Protein AF-A0A0C2CYG4-F1 (afdb_monomer_lite)

Organism: NCBI:txid215803

Foldseek 3Di:
DDDDDDDDDDDDDDDDDDDDDDDPVPPDDPPPPPQPWPPDAAWKDFQQWIWGDDTQWIWIDGNPHDVPDFTQIWGWGFPDDDPQKTWIQIARADDDPRPLVDRPQFTWIDHDQWTDTSPDPTDRVRIHGDPPDDHAQEWDACLVVADADPDDDSVQLVVQLVVQRVVQCLLCPVFGRYHCSSNQSSRLSRSLDDPDDDVPPDPCCVDPVVVVLSVLVSVLVSLLSLLVRLVRSLVPTDPVCNVRSVSSNLSSLVVLVVVVVVSVVVHDDPDDPSVVVNVVVNVVCVVVVSDD

Sequence (292 aa):
MALATALGLGLGCRQRDDASTVDPALASAATIEQVPPIPYAGTWIGPALTLSFVGPWVFVLPTHAEPGQAPIELRATVERREGDAFALRTSVAGLLPADFLRPTDWTMLVEDGQLAIAMGDEPLTAYLRDEATAPPLLGPTMLDELELPAQVSMASAVACLEQASSRCAALEAGGPLAAGCRELTWATCVAGLPPSPAADAPTDWADPTVRATWERARTIDELQLTLRYAERLDQAADPSQRSEARAVYVRTLELVATTLEALAHDGPLTDDPALTDLRAAIQTARDAGLLP

Radius of gyration: 25.23 Å; chains: 1; bounding box: 47×86×56 Å

Secondary structure (DSSP, 8-state):
-----------------------GGG--------PPPPS--EEEE-SSEEEEEETTEEEEEETTPPTTPPPEEEEEEEEEEETTEEEEEEESSSSS-GGGG-TTS--EEEETTEEEESSSS--GGG-EEESSSPPPEEPPP-GGGS---S---HHHHHHHHHHHHHHHHHHTTTS--EETHHHHHHHHHHHTSPPP--TT--GGGG-HHHHHHHHHHHHHHHHHHHHHHHHHHHHH--TTTHHHHHHHHHHHHHHHHHHHHHHHHSSPPP--HHHHHHHHHHHHHHHTTS--

pLDDT: mean 73.46, std 20.72, range [28.11, 96.75]

Structure (mmCIF, N/CA/C/O backbone):
data_AF-A0A0C2CYG4-F1
#
_entry.id   AF-A0A0C2CYG4-F1
#
loop_
_atom_site.group_PDB
_atom_site.id
_atom_site.type_symbol
_atom_site.label_atom_id
_atom_site.label_alt_id
_atom_site.label_comp_id
_atom_site.label_asym_id
_atom_site.label_entity_id
_atom_site.label_seq_id
_atom_site.pdbx_PDB_ins_code
_atom_site.Cartn_x
_atom_site.Cartn_y
_atom_site.Cartn_z
_atom_site.occupancy
_atom_site.B_iso_or_equiv
_atom_site.auth_seq_id
_atom_site.auth_comp_id
_atom_site.auth_asym_id
_atom_site.auth_atom_id
_atom_site.pdbx_PDB_model_num
ATOM 1 N N . MET A 1 1 ? -19.060 -62.598 26.361 1.00 35.91 1 MET A N 1
ATOM 2 C CA . MET A 1 1 ? -17.588 -62.493 26.277 1.00 35.91 1 MET A CA 1
ATOM 3 C C . MET A 1 1 ? -17.166 -62.868 24.865 1.00 35.91 1 MET A C 1
ATOM 5 O O . MET A 1 1 ? -17.505 -63.953 24.415 1.00 35.91 1 MET A O 1
ATOM 9 N N . ALA A 1 2 ? -16.549 -61.896 24.194 1.00 28.75 2 ALA A N 1
ATOM 10 C CA . ALA A 1 2 ? -15.989 -61.855 22.837 1.00 28.75 2 ALA A CA 1
ATOM 11 C C . ALA A 1 2 ? -14.836 -62.877 22.639 1.00 28.75 2 ALA A C 1
ATOM 13 O O . ALA A 1 2 ? -14.210 -63.241 23.631 1.00 28.75 2 ALA A O 1
ATOM 14 N N . LEU A 1 3 ? -14.697 -63.522 21.460 1.00 28.30 3 LEU A N 1
ATOM 15 C CA . LEU A 1 3 ? -13.803 -63.187 20.309 1.00 28.30 3 LEU A CA 1
ATOM 16 C C . LEU A 1 3 ? -12.302 -63.082 20.697 1.00 28.30 3 LEU A C 1
ATOM 18 O O . LEU A 1 3 ? -11.993 -62.514 21.731 1.00 28.30 3 LEU A O 1
ATOM 22 N N . ALA A 1 4 ? -11.295 -63.524 19.936 1.00 29.80 4 ALA A N 1
ATOM 23 C CA . ALA A 1 4 ? -11.208 -63.999 18.557 1.00 29.80 4 ALA A CA 1
ATOM 24 C C . ALA A 1 4 ? -9.851 -64.689 18.300 1.00 29.80 4 ALA A C 1
ATOM 26 O O . ALA A 1 4 ? -8.845 -64.392 18.943 1.00 29.80 4 ALA A O 1
ATOM 27 N N . THR A 1 5 ? -9.847 -65.558 17.296 1.00 35.19 5 THR A N 1
AT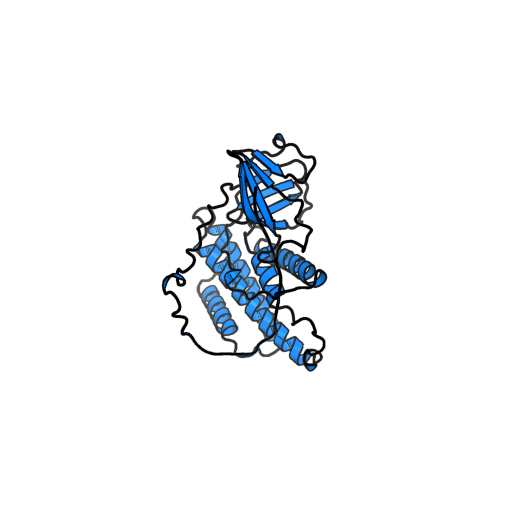OM 28 C CA . THR A 1 5 ? -8.714 -66.110 16.544 1.00 35.19 5 THR A CA 1
ATOM 29 C C . THR A 1 5 ? -8.158 -65.086 15.545 1.00 35.19 5 THR A C 1
ATOM 31 O O . THR A 1 5 ? -8.930 -64.354 14.929 1.00 35.19 5 THR A O 1
ATOM 34 N N . ALA A 1 6 ? -6.847 -65.114 15.284 1.00 32.69 6 ALA A N 1
ATOM 35 C CA . ALA A 1 6 ? -6.261 -64.572 14.055 1.00 32.69 6 ALA A CA 1
ATOM 36 C C . ALA A 1 6 ? -5.047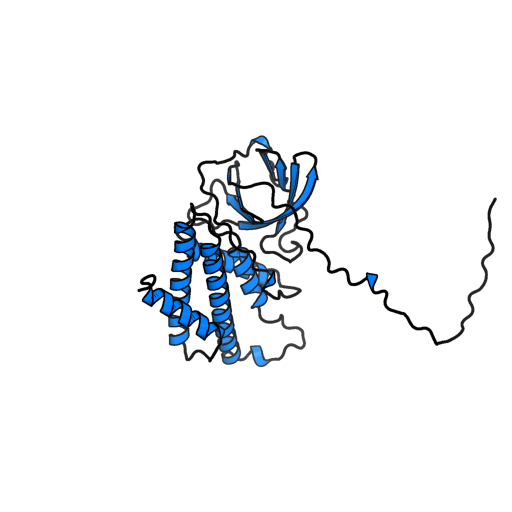 -65.412 13.626 1.00 32.69 6 ALA A C 1
ATOM 38 O O . ALA A 1 6 ? -4.134 -65.657 14.412 1.00 32.69 6 ALA A O 1
ATOM 39 N N . LEU A 1 7 ? -5.069 -65.862 12.371 1.00 32.34 7 LEU A N 1
ATOM 40 C CA . LEU A 1 7 ? -4.025 -66.632 11.702 1.00 32.34 7 LEU A CA 1
ATOM 41 C C . LEU A 1 7 ? -4.035 -66.225 10.222 1.00 32.34 7 LEU A C 1
ATOM 43 O O . LEU A 1 7 ? -5.096 -66.218 9.605 1.00 32.34 7 LEU A O 1
ATOM 47 N N . GLY A 1 8 ? -2.849 -65.961 9.671 1.00 29.41 8 GLY A N 1
ATOM 48 C CA . GLY A 1 8 ? -2.555 -66.134 8.247 1.00 29.41 8 GLY A CA 1
ATOM 49 C C . GLY A 1 8 ? -2.566 -64.876 7.374 1.00 29.41 8 GLY A C 1
ATOM 50 O O . GLY A 1 8 ? -3.615 -64.322 7.072 1.00 29.41 8 GLY A O 1
ATOM 51 N N . LEU A 1 9 ? -1.389 -64.521 6.853 1.00 32.91 9 LEU A N 1
ATOM 52 C CA . LEU A 1 9 ? -1.232 -63.777 5.603 1.00 32.91 9 LEU A CA 1
ATOM 53 C C . LEU A 1 9 ? -0.411 -64.639 4.638 1.00 32.91 9 LEU A C 1
ATOM 55 O O . LEU A 1 9 ? 0.703 -65.050 4.959 1.00 32.91 9 LEU A O 1
ATOM 59 N N . GLY A 1 10 ? -0.992 -64.918 3.471 1.00 30.84 10 GLY A N 1
ATOM 60 C CA . GLY A 1 10 ? -0.335 -65.497 2.303 1.00 30.84 10 GLY A CA 1
ATOM 61 C C . GLY A 1 10 ? -0.173 -64.442 1.205 1.00 30.84 10 GLY A C 1
ATOM 62 O O . GLY A 1 10 ? -1.030 -63.579 1.032 1.00 30.84 10 GLY A O 1
ATOM 63 N N . LEU A 1 11 ? 0.945 -64.520 0.482 1.00 40.66 11 LEU A N 1
ATOM 64 C CA . LEU A 1 11 ? 1.287 -63.718 -0.697 1.00 40.66 11 LEU A CA 1
ATOM 65 C C . LEU A 1 11 ? 0.541 -64.205 -1.955 1.00 40.66 11 LEU A C 1
ATOM 67 O O . LEU A 1 11 ? 0.461 -65.408 -2.193 1.00 40.66 11 LEU A O 1
ATOM 71 N N . GLY A 1 12 ? 0.095 -63.274 -2.807 1.00 29.36 12 GLY A N 1
ATOM 72 C CA . GLY A 1 12 ? -0.443 -63.538 -4.151 1.00 29.36 12 GLY A CA 1
ATOM 73 C C . GLY A 1 12 ? -0.590 -62.254 -4.986 1.00 29.36 12 GLY A C 1
ATOM 74 O O . GLY A 1 12 ? -0.962 -61.212 -4.460 1.00 29.36 12 GLY A O 1
ATOM 75 N N . CYS A 1 13 ? -0.237 -62.316 -6.274 1.00 34.97 13 CYS A N 1
ATOM 76 C CA . CYS A 1 13 ? -0.016 -61.190 -7.197 1.00 34.97 13 CYS A CA 1
ATOM 77 C C . CYS A 1 13 ? -1.259 -60.716 -8.002 1.00 34.97 13 CYS A C 1
ATOM 79 O O . CYS A 1 13 ? -2.031 -61.539 -8.471 1.00 34.97 13 CYS A O 1
ATOM 81 N N . ARG A 1 14 ? -1.317 -59.391 -8.251 1.00 31.02 14 ARG A N 1
ATOM 82 C CA . ARG A 1 14 ? -1.694 -58.606 -9.470 1.00 31.02 14 ARG A CA 1
ATOM 83 C C . ARG A 1 14 ? -2.999 -58.851 -10.299 1.00 31.02 14 ARG A C 1
ATOM 85 O O . ARG A 1 14 ? -3.069 -59.780 -11.089 1.00 31.02 14 ARG A O 1
ATOM 92 N N . GLN A 1 15 ? -3.826 -57.784 -10.305 1.00 32.34 15 GLN A N 1
ATOM 93 C CA . GLN A 1 15 ? -4.395 -56.965 -11.422 1.00 32.34 15 GLN A CA 1
ATOM 94 C C . GLN A 1 15 ? -5.731 -57.274 -12.155 1.00 32.34 15 GLN A C 1
ATOM 96 O O . GLN A 1 15 ? -5.935 -58.379 -12.640 1.00 32.34 15 GLN A O 1
ATOM 101 N N . ARG A 1 16 ? -6.463 -56.153 -12.397 1.00 29.48 16 ARG A N 1
ATOM 102 C CA . ARG A 1 16 ? -7.616 -55.847 -13.300 1.00 29.48 16 ARG A CA 1
ATOM 103 C C . ARG A 1 16 ? -8.998 -56.337 -12.840 1.00 29.48 16 ARG A C 1
ATOM 105 O O . ARG A 1 16 ? -9.098 -57.457 -12.374 1.00 29.48 16 ARG A O 1
ATOM 112 N N . ASP A 1 17 ? -10.099 -55.588 -12.908 1.00 33.47 17 ASP A N 1
ATOM 113 C CA . ASP A 1 17 ? -10.503 -54.300 -13.502 1.00 33.47 17 ASP A CA 1
ATOM 114 C C . ASP A 1 17 ? -11.562 -53.676 -12.559 1.00 33.47 17 ASP A C 1
ATOM 116 O O . ASP A 1 17 ? -12.186 -54.418 -11.809 1.00 33.47 17 ASP A O 1
ATOM 120 N N . ASP A 1 18 ? -11.778 -52.355 -12.576 1.00 32.56 18 ASP A N 1
ATOM 121 C CA . ASP A 1 18 ? -13.139 -51.815 -12.745 1.00 32.56 18 ASP A CA 1
ATOM 122 C C . ASP A 1 18 ? -13.171 -50.287 -12.825 1.00 32.56 18 ASP A C 1
ATOM 124 O O . ASP A 1 18 ? -12.423 -49.557 -12.170 1.00 32.56 18 ASP A O 1
ATOM 128 N N . ALA A 1 19 ? -14.051 -49.830 -13.707 1.00 41.09 19 ALA A N 1
ATOM 129 C CA . ALA A 1 19 ? -14.322 -48.448 -14.036 1.00 41.09 19 ALA A CA 1
ATOM 130 C C . ALA A 1 19 ? -14.764 -47.648 -12.802 1.00 41.09 19 ALA A C 1
ATOM 132 O O . ALA A 1 19 ? -15.835 -47.882 -12.249 1.00 41.09 19 ALA A O 1
ATOM 133 N N . SER A 1 20 ? -13.970 -46.649 -12.412 1.00 35.00 20 SER A N 1
ATOM 134 C CA . SER A 1 20 ? -14.433 -45.610 -11.495 1.00 35.00 20 SER A CA 1
ATOM 135 C C . SER A 1 20 ? -15.107 -44.511 -12.311 1.00 35.00 20 SER A C 1
ATOM 137 O O . SER A 1 20 ? -14.455 -43.648 -12.901 1.00 35.00 20 SER A O 1
ATOM 139 N N . THR A 1 21 ? -16.433 -44.593 -12.392 1.00 34.47 21 THR A N 1
ATOM 140 C CA . THR A 1 21 ? -17.307 -43.458 -12.683 1.00 34.47 21 THR A CA 1
ATOM 141 C C . THR A 1 21 ? -17.006 -42.356 -11.674 1.00 34.47 21 THR A C 1
ATOM 143 O O . THR A 1 21 ? -17.309 -42.499 -10.491 1.00 34.47 21 THR A O 1
ATOM 146 N N . VAL A 1 22 ? -16.384 -41.273 -12.139 1.00 38.56 22 VAL A N 1
ATOM 147 C CA . VAL A 1 22 ? -16.211 -40.055 -11.348 1.00 38.56 22 VAL A CA 1
ATOM 148 C C . VAL A 1 22 ? -17.601 -39.508 -11.041 1.00 38.56 22 VAL A C 1
ATOM 150 O O . VAL A 1 22 ? -18.362 -39.175 -11.949 1.00 38.56 22 VAL A O 1
ATOM 153 N N . ASP A 1 23 ? -17.929 -39.482 -9.755 1.00 36.03 23 ASP A N 1
ATOM 154 C CA . ASP A 1 23 ? -19.170 -38.948 -9.214 1.00 36.03 23 ASP A CA 1
ATOM 155 C C . ASP A 1 23 ? -19.275 -37.446 -9.564 1.00 36.03 23 ASP A C 1
ATOM 157 O O . ASP A 1 23 ? -18.398 -36.668 -9.169 1.00 36.03 23 ASP A O 1
ATOM 161 N N . PRO A 1 24 ? -20.302 -36.993 -10.309 1.00 35.84 24 PRO A N 1
ATOM 162 C CA . PRO A 1 24 ? -20.460 -35.581 -10.663 1.00 35.84 24 PRO A CA 1
ATOM 163 C C . PRO A 1 24 ? -20.785 -34.682 -9.453 1.00 35.84 24 PRO A C 1
ATOM 165 O O . PRO A 1 24 ? -20.918 -33.471 -9.612 1.00 35.84 24 PRO A O 1
ATOM 168 N N . ALA A 1 25 ? -20.864 -35.236 -8.238 1.00 32.91 25 ALA A N 1
ATOM 169 C CA . ALA A 1 25 ? -21.057 -34.494 -6.994 1.00 32.91 25 ALA A CA 1
ATOM 170 C C . ALA A 1 25 ? -19.786 -33.810 -6.433 1.00 32.91 25 ALA A C 1
ATOM 172 O O . ALA A 1 25 ? -19.884 -33.064 -5.462 1.00 32.91 25 ALA A O 1
ATOM 173 N N . LEU A 1 26 ? -18.604 -34.012 -7.033 1.00 34.94 26 LEU A N 1
ATOM 174 C CA . LEU A 1 26 ? -17.341 -33.383 -6.593 1.00 34.94 26 LEU A CA 1
ATOM 175 C C . LEU A 1 26 ? -16.944 -32.116 -7.368 1.00 34.94 26 LEU A C 1
ATOM 177 O O . LEU A 1 26 ? -15.895 -31.537 -7.104 1.00 34.94 26 LEU A O 1
ATOM 181 N N . ALA A 1 27 ? -17.800 -31.633 -8.271 1.00 35.75 27 ALA A N 1
ATOM 182 C CA . ALA A 1 27 ? -17.656 -30.327 -8.913 1.00 35.75 27 ALA A CA 1
ATOM 183 C C . ALA A 1 27 ? -18.574 -29.280 -8.257 1.00 35.75 27 ALA A C 1
ATOM 185 O O . ALA A 1 27 ? -19.276 -28.535 -8.937 1.00 35.75 27 ALA A O 1
ATOM 186 N N . SER A 1 28 ? -18.590 -29.218 -6.924 1.00 33.28 28 SER A N 1
ATOM 187 C CA . SER A 1 28 ? -19.040 -28.003 -6.249 1.00 33.28 28 SER A CA 1
ATOM 188 C C . SER A 1 28 ? -17.851 -27.061 -6.233 1.00 33.28 28 SER A C 1
ATOM 190 O O . SER A 1 28 ? -16.913 -27.265 -5.463 1.00 33.28 28 SER A O 1
ATOM 192 N N . ALA A 1 29 ? -17.891 -26.035 -7.086 1.00 34.69 29 ALA A N 1
ATOM 193 C CA . ALA A 1 29 ? -17.127 -24.820 -6.857 1.00 34.69 29 ALA A CA 1
ATOM 194 C C . ALA A 1 29 ? -17.247 -24.491 -5.366 1.00 34.69 29 ALA A C 1
ATOM 196 O O . ALA A 1 29 ? -18.363 -24.398 -4.845 1.00 34.69 29 ALA A O 1
ATOM 197 N N . ALA A 1 30 ? -16.117 -24.436 -4.663 1.00 32.84 30 ALA A N 1
ATOM 198 C CA . ALA A 1 30 ? -16.104 -23.925 -3.311 1.00 32.84 30 ALA A CA 1
ATOM 199 C C . ALA A 1 30 ? -16.631 -22.497 -3.419 1.00 32.84 30 ALA A C 1
ATOM 201 O O . ALA A 1 30 ? -15.955 -21.613 -3.944 1.00 32.84 30 ALA A O 1
ATOM 202 N N . THR A 1 31 ? -17.886 -22.301 -3.020 1.00 29.41 31 THR A N 1
ATOM 203 C CA . THR A 1 31 ? -18.420 -20.987 -2.706 1.00 29.41 31 THR A CA 1
ATOM 204 C C . THR A 1 31 ? -17.383 -20.358 -1.794 1.00 29.41 31 THR A C 1
ATOM 206 O O . THR A 1 31 ? -17.143 -20.887 -0.710 1.00 29.41 31 THR A O 1
ATOM 209 N N . ILE A 1 32 ? -16.698 -19.316 -2.271 1.00 33.25 32 ILE A N 1
ATOM 210 C CA . ILE A 1 32 ? -15.794 -18.524 -1.443 1.00 33.25 32 ILE A CA 1
ATOM 211 C C . ILE A 1 32 ? -16.681 -18.000 -0.322 1.00 33.25 32 ILE A C 1
ATOM 213 O O . ILE A 1 32 ? -17.519 -17.123 -0.540 1.00 33.25 32 ILE A O 1
ATOM 217 N N . GLU A 1 33 ? -16.595 -18.646 0.836 1.00 28.11 33 GLU A N 1
ATOM 218 C CA . GLU A 1 33 ? -17.320 -18.254 2.026 1.00 28.11 33 GLU A CA 1
ATOM 219 C C . GLU A 1 33 ? -16.889 -16.818 2.309 1.00 28.11 33 GLU A C 1
ATOM 221 O O . GLU A 1 33 ? -15.708 -16.547 2.539 1.00 28.11 33 GLU A O 1
ATOM 226 N N . GLN A 1 34 ? -17.824 -15.877 2.161 1.00 38.53 34 GLN A N 1
ATOM 227 C CA . GLN A 1 34 ? -17.577 -14.482 2.483 1.00 38.53 34 GLN A CA 1
ATOM 228 C C . GLN A 1 34 ? -17.305 -14.426 3.980 1.00 38.53 34 GLN A C 1
ATOM 230 O O . GLN A 1 34 ? -18.230 -14.430 4.792 1.00 38.53 34 GLN A O 1
ATOM 235 N N . VAL A 1 35 ? -16.020 -14.430 4.337 1.00 47.12 35 VAL A N 1
ATOM 236 C CA . VAL A 1 35 ? -15.567 -14.143 5.693 1.00 47.12 35 VAL A CA 1
ATOM 237 C C . VAL A 1 35 ? -16.235 -12.825 6.088 1.00 47.12 35 VAL A C 1
ATOM 239 O O . VAL A 1 35 ? -16.128 -11.860 5.322 1.00 47.12 35 VAL A O 1
ATOM 242 N N . PRO A 1 36 ? -16.969 -12.764 7.215 1.00 52.78 36 PRO A N 1
ATOM 243 C CA . PRO A 1 36 ? -17.565 -11.512 7.641 1.00 52.78 36 PRO A CA 1
ATOM 244 C C . PRO A 1 36 ? -16.467 -10.442 7.706 1.00 52.78 36 PRO A C 1
ATOM 246 O O . PRO A 1 36 ? -15.349 -10.757 8.130 1.00 52.78 36 PRO A O 1
ATOM 249 N N . PRO A 1 37 ? -16.745 -9.201 7.263 1.00 60.34 37 PRO A N 1
ATOM 250 C CA . PRO A 1 37 ? -15.765 -8.127 7.346 1.00 60.34 37 PRO A CA 1
ATOM 251 C C . PRO A 1 37 ? -15.264 -8.021 8.786 1.00 60.34 37 PRO A C 1
ATOM 253 O O . PRO A 1 37 ? -16.020 -8.300 9.723 1.00 60.34 37 PRO A O 1
ATOM 256 N N . ILE A 1 38 ? -13.997 -7.629 8.962 1.00 62.50 38 ILE A N 1
ATOM 257 C CA . ILE A 1 38 ? -13.471 -7.339 10.297 1.00 62.50 38 ILE A CA 1
ATOM 258 C C . ILE A 1 38 ? -14.462 -6.371 10.958 1.00 62.50 38 ILE A C 1
ATOM 260 O O . ILE A 1 38 ? -14.720 -5.303 10.399 1.00 62.50 38 ILE A O 1
ATOM 264 N N . PRO A 1 39 ? -15.065 -6.736 12.102 1.00 62.28 39 PRO A N 1
ATOM 265 C CA . PRO A 1 39 ? -16.203 -6.006 12.667 1.00 62.28 39 PRO A CA 1
ATOM 266 C C . PRO A 1 39 ? -15.801 -4.655 13.277 1.00 62.28 39 PRO A C 1
ATOM 268 O O . PRO A 1 39 ? -16.620 -3.984 13.899 1.00 62.28 39 PRO A O 1
ATOM 271 N N . TYR A 1 40 ? -14.541 -4.255 13.112 1.00 67.62 40 TYR A N 1
ATOM 272 C CA . TYR A 1 40 ? -13.916 -3.150 13.807 1.00 67.62 40 TYR A CA 1
ATOM 273 C C . TYR A 1 40 ? -13.206 -2.215 12.834 1.00 67.62 40 TYR A C 1
ATOM 275 O O . TYR A 1 40 ? -12.413 -2.655 12.002 1.00 67.62 40 TYR A O 1
ATOM 283 N N . ALA A 1 41 ? -13.491 -0.921 12.960 1.00 78.75 41 ALA A N 1
ATOM 284 C CA . ALA A 1 41 ? -12.905 0.134 12.146 1.00 78.75 41 ALA A CA 1
ATOM 285 C C . ALA A 1 41 ? -12.606 1.374 12.999 1.00 78.75 41 ALA A C 1
ATOM 287 O O . ALA A 1 41 ? -13.383 1.749 13.890 1.00 78.75 41 ALA A O 1
ATOM 288 N N . GLY A 1 42 ? -11.490 2.030 12.686 1.00 83.00 42 GLY A N 1
ATOM 289 C CA . GLY A 1 42 ? -11.045 3.262 13.335 1.00 83.00 42 GLY A CA 1
ATOM 290 C C . GLY A 1 42 ? -9.753 3.108 14.130 1.00 83.00 42 GLY A C 1
ATOM 291 O O . GLY A 1 42 ? -9.116 2.051 14.127 1.00 83.00 42 GLY A O 1
ATOM 292 N N . THR A 1 43 ? -9.373 4.196 14.793 1.00 87.50 43 THR A N 1
ATOM 293 C CA . THR A 1 43 ? -8.092 4.331 15.488 1.00 87.50 43 THR A CA 1
ATOM 294 C C . THR A 1 43 ? -8.255 4.196 16.998 1.00 87.50 43 THR A C 1
ATOM 296 O O . THR A 1 43 ? -9.228 4.666 17.586 1.00 87.50 43 THR A O 1
ATOM 299 N N . TRP A 1 44 ? -7.289 3.524 17.617 1.00 86.06 44 TRP A N 1
ATOM 300 C CA . TRP A 1 44 ? -7.244 3.170 19.028 1.00 86.06 44 TRP A CA 1
ATOM 301 C C . TRP A 1 44 ? -5.890 3.549 19.591 1.00 86.06 44 TRP A C 1
ATOM 303 O O . TRP A 1 44 ? -4.867 3.077 19.100 1.00 86.06 44 TRP A O 1
ATOM 313 N N . ILE A 1 45 ? -5.888 4.399 20.610 1.00 86.56 45 ILE A N 1
ATOM 314 C CA . ILE A 1 45 ? -4.667 4.901 21.235 1.00 86.56 45 ILE A CA 1
ATOM 315 C C . ILE A 1 45 ? -4.502 4.197 22.575 1.00 86.56 45 ILE A C 1
ATOM 317 O O . ILE A 1 45 ? -5.326 4.372 23.474 1.00 86.56 45 ILE A O 1
ATOM 321 N N . GLY A 1 46 ? -3.445 3.402 22.689 1.00 82.06 46 GLY A N 1
ATOM 322 C CA . GLY A 1 46 ? -2.982 2.812 23.936 1.00 82.06 46 GLY A CA 1
ATOM 323 C C . GLY A 1 46 ? -1.714 3.488 24.464 1.00 82.06 46 GLY A C 1
ATOM 324 O O . GLY A 1 46 ? -1.207 4.442 23.863 1.00 82.06 46 GLY A O 1
ATOM 325 N N . PRO A 1 47 ? -1.174 3.009 25.596 1.00 78.56 47 PRO A N 1
ATOM 326 C CA . PRO A 1 47 ? 0.025 3.578 26.208 1.00 78.56 47 PRO A CA 1
ATOM 327 C C . PRO A 1 47 ? 1.281 3.429 25.339 1.00 78.56 47 PRO A C 1
ATOM 329 O O . PRO A 1 47 ? 2.003 4.408 25.152 1.00 78.56 47 PRO A O 1
ATOM 332 N N . ALA A 1 48 ? 1.542 2.236 24.796 1.00 79.62 48 ALA A N 1
ATOM 333 C CA . ALA A 1 48 ? 2.702 1.982 23.944 1.00 79.62 48 ALA A CA 1
ATOM 334 C C . ALA A 1 48 ? 2.391 2.053 22.447 1.00 79.62 48 ALA A C 1
ATOM 336 O O . ALA A 1 48 ? 3.279 2.421 21.675 1.00 79.62 48 ALA A O 1
ATOM 337 N N . LEU A 1 49 ? 1.173 1.692 22.028 1.00 82.12 49 LEU A N 1
ATOM 338 C CA . LEU A 1 49 ? 0.805 1.562 20.618 1.00 82.12 49 LEU A CA 1
ATOM 339 C C . LEU A 1 49 ? -0.468 2.334 20.257 1.00 82.12 49 LEU A C 1
ATOM 341 O O . LEU A 1 49 ? -1.452 2.346 20.992 1.00 82.12 49 LEU A O 1
ATOM 345 N N . THR A 1 50 ? -0.471 2.866 19.041 1.00 85.88 50 THR A N 1
ATOM 346 C CA . THR A 1 50 ? -1.646 3.310 18.301 1.00 85.88 50 THR A CA 1
ATOM 347 C C . THR A 1 50 ? -1.964 2.279 17.221 1.00 85.88 50 THR A C 1
ATOM 349 O O . THR A 1 50 ? -1.102 1.930 16.409 1.00 85.88 50 THR A O 1
ATOM 352 N N . LEU A 1 51 ? -3.211 1.810 17.195 1.00 86.44 51 LEU A N 1
ATOM 353 C CA . LEU A 1 51 ? -3.719 0.821 16.247 1.00 86.44 51 LEU A CA 1
ATOM 354 C C . LEU A 1 51 ? -4.820 1.422 15.376 1.00 86.44 51 LEU A C 1
ATOM 356 O O . LEU A 1 51 ? -5.778 1.971 15.906 1.00 86.44 51 LEU A O 1
ATOM 360 N N . SER A 1 52 ? -4.720 1.307 14.051 1.00 89.12 52 SER A N 1
ATOM 361 C CA . SER A 1 52 ? -5.769 1.776 13.127 1.00 89.12 52 SER A CA 1
ATOM 362 C C . SER A 1 52 ? -6.277 0.645 12.244 1.00 89.12 52 SER A C 1
ATOM 364 O O . SER A 1 52 ? -5.517 0.107 11.444 1.00 89.12 52 SER A O 1
ATOM 366 N N . PHE A 1 53 ? -7.560 0.304 12.379 1.00 86.62 53 PHE A N 1
ATOM 367 C CA . PHE A 1 53 ? -8.217 -0.782 11.646 1.00 86.62 53 PHE A CA 1
ATOM 368 C C . PHE A 1 53 ? -8.972 -0.249 10.435 1.00 86.62 53 PHE A C 1
ATOM 370 O O . PHE A 1 53 ? -9.772 0.685 10.556 1.00 86.62 53 PHE A O 1
ATOM 377 N N . VAL A 1 54 ? -8.743 -0.877 9.284 1.00 87.38 54 VAL A N 1
ATOM 378 C CA . VAL A 1 54 ? -9.324 -0.496 7.996 1.00 87.38 54 VAL A CA 1
ATOM 379 C C . VAL A 1 54 ? -9.441 -1.732 7.097 1.00 87.38 54 VAL A C 1
ATOM 381 O O . VAL A 1 54 ? -8.453 -2.275 6.610 1.00 87.38 54 VAL A O 1
ATOM 384 N N . GLY A 1 55 ? -10.670 -2.218 6.896 1.00 86.25 55 GLY A N 1
ATOM 385 C CA . GLY A 1 55 ? -10.915 -3.456 6.147 1.00 86.25 55 GLY A CA 1
ATOM 386 C C . GLY A 1 55 ? -10.141 -4.643 6.744 1.00 86.25 55 GLY A C 1
ATOM 387 O O . GLY A 1 55 ? -10.227 -4.850 7.952 1.00 86.25 55 GLY A O 1
ATOM 388 N N . PRO A 1 56 ? -9.395 -5.430 5.945 1.00 84.50 56 PRO A N 1
ATOM 389 C CA . PRO A 1 56 ? -8.544 -6.505 6.449 1.00 84.50 56 PRO A CA 1
ATOM 390 C C . PRO A 1 56 ? -7.199 -6.035 7.025 1.00 84.50 56 PRO A C 1
ATOM 392 O O . PRO A 1 56 ? -6.395 -6.888 7.387 1.00 84.50 56 PRO A O 1
ATOM 395 N N . TRP A 1 57 ? -6.910 -4.733 7.099 1.00 87.31 57 TRP 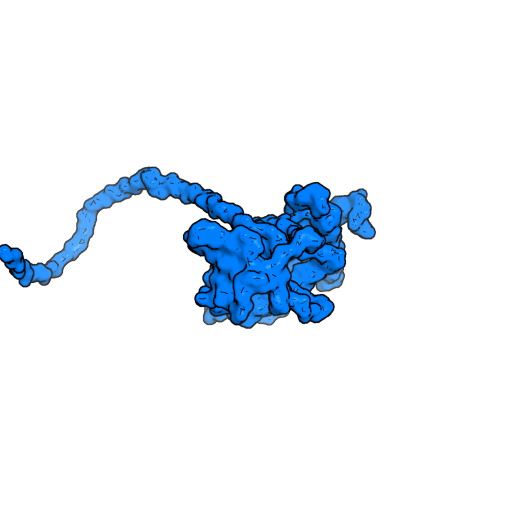A N 1
ATOM 396 C CA . TRP A 1 57 ? -5.606 -4.225 7.532 1.00 87.31 57 TRP A CA 1
ATOM 397 C C . TRP A 1 57 ? -5.656 -3.535 8.898 1.00 87.31 57 TRP A C 1
ATOM 399 O O . TRP A 1 57 ? -6.650 -2.914 9.284 1.00 87.31 57 TRP A O 1
ATOM 409 N N . VAL A 1 58 ? -4.540 -3.629 9.617 1.00 87.00 58 VAL A N 1
ATOM 410 C CA . VAL A 1 58 ? -4.275 -2.959 10.888 1.00 87.00 58 VAL A CA 1
ATOM 411 C C . VAL A 1 58 ? -2.925 -2.270 10.791 1.00 87.00 58 VAL A C 1
ATOM 413 O O . VAL A 1 58 ? -1.904 -2.923 10.581 1.00 87.00 58 VAL A O 1
ATOM 416 N N . PHE A 1 59 ? -2.906 -0.956 10.973 1.00 87.81 59 PHE A N 1
ATOM 417 C CA . PHE A 1 59 ? -1.667 -0.208 11.141 1.00 87.81 59 PHE A CA 1
ATOM 418 C C . PHE A 1 59 ? -1.276 -0.169 12.609 1.00 87.81 59 PHE A C 1
ATOM 420 O O . PHE A 1 59 ? -2.098 0.180 13.454 1.00 87.81 59 PHE A O 1
ATOM 427 N N . VAL A 1 60 ? -0.017 -0.488 12.892 1.00 85.06 60 VAL A N 1
ATOM 428 C CA . VAL A 1 60 ? 0.583 -0.467 14.224 1.00 85.06 60 VAL A CA 1
ATOM 429 C C . VAL A 1 60 ? 1.684 0.581 14.251 1.00 85.06 60 VAL A C 1
ATOM 431 O O . VAL A 1 60 ? 2.635 0.514 13.470 1.00 85.06 60 VAL A O 1
ATOM 434 N N . LEU A 1 61 ? 1.573 1.538 15.165 1.00 83.25 61 LEU A N 1
ATOM 435 C CA . LEU A 1 61 ? 2.565 2.588 15.373 1.00 83.25 61 LEU A CA 1
ATOM 436 C C . LEU A 1 61 ? 2.827 2.754 16.874 1.00 83.25 61 LEU A C 1
ATOM 438 O O . LEU A 1 61 ? 1.880 2.658 17.646 1.00 83.25 61 LEU A O 1
ATOM 442 N N . PRO A 1 62 ? 4.058 3.041 17.327 1.00 82.00 62 PRO A N 1
ATOM 443 C CA . PRO A 1 62 ? 4.263 3.462 18.707 1.00 82.00 62 PRO A CA 1
ATOM 444 C C . PRO A 1 62 ? 3.503 4.756 19.024 1.00 82.00 62 PRO A C 1
ATOM 446 O O . PRO A 1 62 ? 3.542 5.704 18.241 1.00 82.00 62 PRO A O 1
ATOM 449 N N . THR A 1 63 ? 2.869 4.842 20.194 1.00 80.12 63 THR A N 1
ATOM 450 C CA . THR A 1 63 ? 2.171 6.063 20.650 1.00 80.12 63 THR A CA 1
ATOM 451 C C . THR A 1 63 ? 3.121 7.262 20.721 1.00 80.12 63 THR A C 1
ATOM 453 O O . THR A 1 63 ? 2.738 8.400 20.457 1.00 80.12 63 THR A O 1
ATOM 456 N N . HIS A 1 64 ? 4.392 6.999 21.030 1.00 79.31 64 HIS A N 1
ATOM 457 C CA . HIS A 1 64 ? 5.479 7.975 21.031 1.00 79.31 64 HIS A CA 1
ATOM 458 C C . HIS A 1 64 ? 6.457 7.729 19.875 1.00 79.31 64 HIS A C 1
ATOM 460 O O . HIS A 1 64 ? 7.664 7.636 20.088 1.00 79.31 64 HIS A O 1
ATOM 466 N N . ALA A 1 65 ? 5.932 7.571 18.659 1.00 73.06 65 ALA A N 1
ATOM 467 C CA . ALA A 1 65 ? 6.747 7.411 17.461 1.00 73.06 65 ALA A CA 1
ATOM 468 C C . ALA A 1 65 ? 7.599 8.655 17.170 1.00 73.06 65 ALA A C 1
ATOM 470 O O . ALA A 1 65 ? 7.154 9.797 17.331 1.00 73.06 65 ALA A O 1
ATOM 471 N N . GLU A 1 66 ? 8.824 8.430 16.699 1.00 77.88 66 GLU A N 1
ATOM 472 C CA . GLU A 1 66 ? 9.669 9.513 16.203 1.00 77.88 66 GLU A CA 1
ATOM 473 C C . GLU A 1 66 ? 9.104 10.079 14.888 1.00 77.88 66 GLU A C 1
ATOM 475 O O . GLU A 1 66 ? 8.488 9.347 14.103 1.00 77.88 66 GLU A O 1
ATOM 480 N N . PRO A 1 67 ? 9.317 11.376 14.594 1.00 71.81 67 PRO A N 1
ATOM 481 C CA . PRO A 1 67 ? 8.922 11.950 13.315 1.00 71.81 67 PRO A CA 1
ATOM 482 C C . PRO A 1 67 ? 9.505 11.156 12.138 1.00 71.81 67 PRO A C 1
ATOM 484 O O . PRO A 1 67 ? 10.718 11.000 12.024 1.00 71.81 67 PRO A O 1
ATOM 487 N N . GLY A 1 68 ? 8.634 10.679 11.247 1.00 69.44 68 GLY A N 1
ATOM 488 C CA . GLY A 1 68 ? 9.029 9.893 10.073 1.00 69.44 68 GLY A CA 1
ATOM 489 C C . GLY A 1 68 ? 9.138 8.383 10.308 1.00 69.44 68 GLY A C 1
ATOM 490 O O . GLY A 1 68 ? 9.447 7.657 9.365 1.00 69.44 68 GLY A O 1
ATOM 491 N N . GLN A 1 69 ? 8.855 7.887 11.516 1.00 75.81 69 GLN A N 1
ATOM 492 C CA . GLN A 1 69 ? 8.759 6.451 11.758 1.00 75.81 69 GLN A CA 1
ATOM 493 C C . GLN A 1 69 ? 7.565 5.851 10.998 1.00 75.81 69 GLN A C 1
ATOM 495 O O . GLN A 1 69 ? 6.422 6.277 11.170 1.00 75.81 69 GLN A O 1
ATOM 500 N N . ALA A 1 70 ? 7.831 4.848 10.159 1.00 74.62 70 ALA A N 1
ATOM 501 C CA . ALA A 1 70 ? 6.796 4.173 9.385 1.00 74.62 70 ALA A CA 1
ATOM 502 C C . ALA A 1 70 ? 5.952 3.235 10.273 1.00 74.62 70 ALA A C 1
ATOM 504 O O . ALA A 1 70 ? 6.513 2.534 11.122 1.00 74.62 70 ALA A O 1
ATOM 505 N N . PRO A 1 71 ? 4.625 3.169 10.064 1.00 83.25 71 PRO A N 1
ATOM 506 C CA . PRO A 1 71 ? 3.790 2.167 10.709 1.00 83.25 71 PRO A CA 1
ATOM 507 C C . PRO A 1 71 ? 4.065 0.775 10.133 1.00 83.25 71 PRO A C 1
ATOM 509 O O . PRO A 1 71 ? 4.420 0.622 8.959 1.00 83.25 71 PRO A O 1
ATOM 512 N N . ILE A 1 72 ? 3.825 -0.242 10.956 1.00 81.56 72 ILE A N 1
ATOM 513 C CA . ILE A 1 72 ? 3.754 -1.635 10.515 1.00 81.56 72 ILE A CA 1
ATOM 514 C C . ILE A 1 72 ? 2.328 -1.881 10.023 1.00 81.56 72 ILE A C 1
ATOM 516 O O . ILE A 1 72 ? 1.374 -1.677 10.769 1.00 81.56 72 ILE A O 1
ATOM 520 N N . GLU A 1 73 ? 2.174 -2.317 8.778 1.00 87.25 73 GLU A N 1
ATOM 521 C CA . GLU A 1 73 ? 0.887 -2.760 8.239 1.00 87.25 73 GLU A CA 1
ATOM 522 C C . GLU A 1 73 ? 0.763 -4.269 8.433 1.00 87.25 73 GLU A C 1
ATOM 524 O O . GLU A 1 73 ? 1.659 -5.030 8.075 1.00 87.25 73 GLU A O 1
ATOM 529 N N . LEU A 1 74 ? -0.341 -4.693 9.037 1.00 82.75 74 LEU A N 1
ATOM 530 C CA . LEU A 1 74 ? -0.667 -6.089 9.274 1.00 82.75 74 LEU A CA 1
ATOM 531 C C . LEU A 1 74 ? -1.972 -6.422 8.568 1.00 82.75 74 LEU A C 1
ATOM 533 O O . LEU A 1 74 ? -2.965 -5.725 8.750 1.00 82.75 74 LEU A O 1
ATOM 537 N N . ARG A 1 75 ? -2.022 -7.536 7.848 1.00 81.88 75 ARG A N 1
ATOM 538 C CA . ARG A 1 75 ? -3.278 -8.151 7.432 1.00 81.88 75 ARG A CA 1
ATOM 539 C C . ARG A 1 75 ? -3.840 -8.995 8.564 1.00 81.88 75 ARG A C 1
ATOM 541 O O . ARG A 1 75 ? -3.178 -9.920 9.031 1.00 81.88 75 ARG A O 1
ATOM 548 N N . ALA A 1 76 ? -5.061 -8.693 8.975 1.00 79.00 76 ALA A N 1
ATOM 549 C CA . ALA A 1 76 ? -5.810 -9.390 10.002 1.00 79.00 76 ALA A CA 1
ATOM 550 C C . ALA A 1 76 ? -6.885 -10.302 9.391 1.00 79.00 76 ALA A C 1
ATOM 552 O O . ALA A 1 76 ? -7.495 -10.010 8.364 1.00 79.00 76 ALA A O 1
ATOM 553 N N . THR A 1 77 ? -7.126 -11.427 10.055 1.00 78.00 77 THR A N 1
ATOM 554 C CA . THR A 1 77 ? -8.220 -12.359 9.766 1.00 78.00 77 THR A CA 1
ATOM 555 C C . THR A 1 77 ? -8.881 -12.756 11.074 1.00 78.00 77 THR A C 1
ATOM 557 O O . THR A 1 77 ? -8.195 -12.910 12.083 1.00 78.00 77 THR A O 1
ATOM 560 N N . VAL A 1 78 ? -10.203 -12.918 11.079 1.00 74.88 78 VAL A N 1
ATOM 561 C CA . VAL A 1 78 ? -10.914 -13.414 12.264 1.00 74.88 78 VAL A CA 1
ATOM 562 C C . VAL A 1 78 ? -10.592 -14.898 12.437 1.00 74.88 78 VAL A C 1
ATOM 564 O O . VAL A 1 78 ? -10.865 -15.698 11.545 1.00 74.88 78 VAL A O 1
ATOM 567 N N . GLU A 1 79 ? -9.997 -15.261 13.571 1.00 73.38 79 GLU A N 1
ATOM 568 C CA . GLU A 1 79 ? -9.655 -16.644 13.917 1.00 73.38 79 GLU A CA 1
ATOM 569 C C . GLU A 1 79 ? -10.787 -17.318 14.697 1.00 73.38 79 GLU A C 1
ATOM 571 O O . GLU A 1 79 ? -11.198 -18.431 14.372 1.00 73.38 79 GLU A O 1
ATOM 576 N N . ARG A 1 80 ? -11.309 -16.644 15.727 1.00 71.06 80 ARG A N 1
ATOM 577 C CA . ARG A 1 80 ? -12.429 -17.140 16.537 1.00 71.06 80 ARG A CA 1
ATOM 578 C C . ARG A 1 80 ? -13.242 -15.996 17.137 1.00 71.06 80 ARG A C 1
ATOM 580 O O . ARG A 1 80 ? -12.749 -14.879 17.275 1.00 71.06 80 ARG A O 1
ATOM 587 N N . ARG A 1 81 ? -14.484 -16.297 17.520 1.00 68.88 81 ARG A N 1
ATOM 588 C CA . ARG A 1 81 ? -15.398 -15.385 18.219 1.00 68.88 81 ARG A CA 1
ATOM 589 C C . ARG A 1 81 ? -15.748 -15.950 19.593 1.00 68.88 81 ARG A C 1
ATOM 591 O O . ARG A 1 81 ? -16.107 -17.121 19.700 1.00 68.88 81 ARG A O 1
ATOM 598 N N . GLU A 1 82 ? -15.687 -15.110 20.616 1.00 64.75 82 GLU A N 1
ATOM 599 C CA . GLU A 1 82 ? -16.033 -15.425 22.001 1.00 64.75 82 GLU A CA 1
ATOM 600 C C . GLU A 1 82 ? -17.044 -14.394 22.521 1.00 64.75 82 GLU A C 1
ATOM 602 O O . GLU A 1 82 ? -16.675 -13.327 22.996 1.00 64.75 82 GLU A O 1
ATOM 607 N N . GLY A 1 83 ? -18.342 -14.689 22.402 1.00 69.75 83 GLY A N 1
ATOM 608 C CA . GLY A 1 83 ? -19.390 -13.719 22.745 1.00 69.75 83 GLY A CA 1
ATOM 609 C C . GLY A 1 83 ? -19.342 -12.491 21.829 1.00 69.75 83 GLY A C 1
ATOM 610 O O . GLY A 1 83 ? -19.497 -12.630 20.609 1.00 69.75 83 GLY A O 1
ATOM 611 N N . ASP A 1 84 ? -19.107 -11.320 22.420 1.00 63.53 84 ASP A N 1
ATOM 612 C CA . ASP A 1 84 ? -18.922 -10.041 21.716 1.00 63.53 84 ASP A CA 1
ATOM 613 C C . ASP A 1 84 ? -17.442 -9.744 21.411 1.00 63.53 84 ASP A C 1
ATOM 615 O O . ASP A 1 84 ? -17.126 -8.722 20.808 1.00 63.53 84 ASP A O 1
ATOM 619 N N . ALA A 1 85 ? -16.538 -10.666 21.766 1.00 61.66 85 ALA A N 1
ATOM 620 C CA . ALA A 1 85 ? -15.115 -10.560 21.484 1.00 61.66 85 ALA A CA 1
ATOM 621 C C . ALA A 1 85 ? -14.689 -11.345 20.229 1.00 61.66 85 ALA A C 1
ATOM 623 O O . ALA A 1 85 ? -15.213 -12.423 19.925 1.00 61.66 85 ALA A O 1
ATOM 624 N N . PHE A 1 86 ? -13.673 -10.844 19.526 1.00 67.62 86 PHE A N 1
ATOM 625 C CA . PHE A 1 86 ? -13.047 -11.497 18.372 1.00 67.62 86 PHE A CA 1
ATOM 626 C C . PHE A 1 86 ? -11.554 -11.661 18.586 1.00 67.62 86 PHE A C 1
ATOM 628 O O . PHE A 1 86 ? -10.885 -10.696 18.923 1.00 67.62 86 PHE A O 1
ATOM 635 N N . ALA A 1 87 ? -11.030 -12.850 18.311 1.00 69.44 87 ALA A N 1
ATOM 636 C CA . ALA A 1 87 ? -9.600 -13.096 18.201 1.00 69.44 87 ALA A CA 1
ATOM 637 C C . ALA A 1 87 ? -9.172 -12.955 16.739 1.00 69.44 87 ALA A C 1
ATOM 639 O O . ALA A 1 87 ? -9.706 -13.637 15.857 1.00 69.44 87 ALA A O 1
ATOM 640 N N . LEU A 1 88 ? -8.218 -12.062 16.490 1.00 73.31 88 LEU A N 1
ATOM 641 C CA . LEU A 1 88 ? -7.660 -11.812 15.166 1.00 73.31 88 LEU A CA 1
ATOM 642 C C . LEU A 1 88 ? -6.279 -12.450 15.034 1.00 73.31 88 LEU A C 1
ATOM 644 O O . LEU A 1 88 ? -5.411 -12.240 15.881 1.00 73.31 88 LEU A O 1
ATOM 648 N N . ARG A 1 89 ? -6.067 -13.142 13.915 1.00 74.19 89 ARG A N 1
ATOM 649 C CA . ARG A 1 89 ? -4.759 -13.603 13.452 1.00 74.19 89 ARG A CA 1
ATOM 650 C C . ARG A 1 89 ? -4.190 -12.593 12.465 1.00 74.19 89 ARG A C 1
ATOM 652 O O . ARG A 1 89 ? -4.833 -12.311 11.450 1.00 74.19 89 ARG A O 1
ATOM 659 N N . THR A 1 90 ? -2.990 -12.087 12.738 1.00 72.25 90 THR A N 1
ATOM 660 C CA . THR A 1 90 ? -2.311 -11.074 11.918 1.00 72.25 90 THR A CA 1
ATOM 661 C C . THR A 1 90 ? -1.111 -11.633 11.146 1.00 72.25 90 THR A C 1
ATOM 663 O O . THR A 1 90 ? -0.503 -12.631 11.529 1.00 72.25 90 THR A O 1
ATOM 666 N N . SER A 1 91 ? -0.764 -10.990 10.031 1.00 69.69 91 SER A N 1
ATOM 667 C CA . SER A 1 91 ? 0.435 -11.269 9.229 1.00 69.69 91 SER A CA 1
ATOM 668 C C . SER A 1 91 ? 0.951 -9.972 8.608 1.00 69.69 91 SER A C 1
ATOM 670 O O . SER A 1 91 ? 0.146 -9.138 8.218 1.00 69.69 91 SER A O 1
ATOM 672 N N . VAL A 1 92 ? 2.266 -9.775 8.506 1.00 63.03 92 VAL A N 1
ATOM 673 C CA . VAL A 1 92 ? 2.828 -8.506 7.997 1.00 63.03 92 VAL A CA 1
ATOM 674 C C . VAL A 1 92 ? 2.630 -8.334 6.481 1.00 63.03 92 VAL A C 1
ATOM 676 O O . VAL A 1 92 ? 2.660 -7.208 5.999 1.00 63.03 92 VAL A O 1
ATOM 679 N N . ALA A 1 93 ? 2.405 -9.410 5.710 1.00 58.03 93 ALA A N 1
ATOM 680 C CA . ALA A 1 93 ? 2.361 -9.275 4.248 1.00 58.03 93 ALA A CA 1
ATOM 681 C C . ALA A 1 93 ? 1.630 -10.375 3.443 1.00 58.03 93 ALA A C 1
ATOM 683 O O . ALA A 1 93 ? 1.922 -10.569 2.269 1.00 58.03 93 ALA A O 1
ATOM 684 N N . GLY A 1 94 ? 0.664 -11.082 4.035 1.00 45.50 94 GLY A N 1
ATOM 685 C CA . GLY A 1 94 ? -0.218 -11.982 3.284 1.00 45.50 94 GLY A CA 1
ATOM 686 C C . GLY A 1 94 ? 0.404 -13.297 2.768 1.00 45.50 94 GLY A C 1
ATOM 687 O O . GLY A 1 94 ? 1.583 -13.416 2.453 1.00 45.50 94 GLY A O 1
ATOM 688 N N . LEU A 1 95 ? -0.453 -14.323 2.737 1.00 41.72 95 LEU A N 1
ATOM 689 C CA . LEU A 1 95 ? -0.288 -15.702 2.239 1.00 41.72 95 LEU A CA 1
ATOM 690 C C . LEU A 1 95 ? 0.845 -16.598 2.763 1.00 41.72 95 LEU A C 1
ATOM 692 O O . LEU A 1 95 ? 0.694 -17.816 2.664 1.00 41.72 95 LEU A O 1
ATOM 696 N N . LEU A 1 96 ? 1.907 -16.093 3.387 1.00 35.75 96 LEU A N 1
ATOM 697 C CA . LEU A 1 96 ? 2.802 -16.977 4.138 1.00 35.75 96 LEU A CA 1
ATOM 698 C C . LEU A 1 96 ? 2.222 -17.219 5.541 1.00 35.75 96 LEU A C 1
ATOM 700 O O . LEU A 1 96 ? 1.867 -16.248 6.221 1.00 35.75 96 LEU A O 1
ATOM 704 N N . PRO A 1 97 ? 2.120 -18.489 6.004 1.00 34.66 97 PRO A N 1
ATOM 705 C CA . PRO A 1 97 ? 1.918 -18.762 7.420 1.00 34.66 97 PRO A CA 1
ATOM 706 C C . PRO A 1 97 ? 2.990 -17.963 8.139 1.00 34.66 97 PRO A C 1
ATOM 708 O O . PRO A 1 97 ? 4.154 -17.995 7.741 1.00 34.66 97 PRO A O 1
ATOM 711 N N . ALA A 1 98 ? 2.582 -17.163 9.111 1.00 35.38 98 ALA A N 1
ATOM 712 C CA . ALA A 1 98 ? 3.363 -16.035 9.576 1.00 35.38 98 ALA A CA 1
ATOM 713 C C . ALA A 1 98 ? 4.686 -16.422 10.298 1.00 35.38 98 ALA A C 1
ATOM 715 O O . ALA A 1 98 ? 5.297 -15.581 10.945 1.00 35.38 98 ALA A O 1
ATOM 716 N N . ASP A 1 99 ? 5.202 -17.647 10.161 1.00 32.88 99 ASP A N 1
ATOM 717 C CA . ASP A 1 99 ? 6.495 -18.122 10.676 1.00 32.88 99 ASP A CA 1
ATOM 718 C C . ASP A 1 99 ? 7.671 -17.159 10.417 1.00 32.88 99 ASP A C 1
ATOM 720 O O . ASP A 1 99 ? 8.689 -17.221 11.109 1.00 32.88 99 ASP A O 1
ATOM 724 N N . PHE A 1 100 ? 7.517 -16.210 9.491 1.00 34.56 100 PHE A N 1
ATOM 725 C CA . PHE A 1 100 ? 8.458 -15.124 9.247 1.00 34.56 100 PHE A CA 1
ATOM 726 C C . PHE A 1 100 ? 8.590 -14.081 10.373 1.00 34.56 100 PHE A C 1
ATOM 728 O O . PHE A 1 100 ? 9.560 -13.334 10.356 1.00 34.56 100 PHE A O 1
ATOM 735 N N . LEU A 1 101 ? 7.723 -14.072 11.394 1.00 39.59 101 LEU A N 1
ATOM 736 C CA . LEU A 1 101 ? 7.891 -13.296 12.635 1.00 39.59 101 LEU A CA 1
ATOM 737 C C . LEU A 1 101 ? 7.188 -13.986 13.828 1.00 39.59 101 LEU A C 1
ATOM 739 O O . LEU A 1 101 ? 6.322 -13.389 14.448 1.00 39.59 101 LEU A O 1
ATOM 743 N N . ARG A 1 102 ? 7.499 -15.259 14.128 1.00 32.50 102 ARG A N 1
ATOM 744 C CA . ARG A 1 102 ? 6.934 -16.049 15.264 1.00 32.50 102 ARG A CA 1
ATOM 745 C C . ARG A 1 102 ? 5.470 -15.697 15.659 1.00 32.50 102 ARG A C 1
ATOM 747 O O . ARG A 1 102 ? 5.241 -15.017 16.658 1.00 32.50 102 ARG A O 1
ATOM 754 N N . PRO A 1 103 ? 4.460 -16.211 14.946 1.00 35.53 103 PRO A N 1
ATOM 755 C CA . PRO A 1 103 ? 3.034 -15.986 15.198 1.00 35.53 103 PRO A CA 1
ATOM 756 C C . PRO A 1 103 ? 2.437 -17.153 15.964 1.00 35.53 103 PRO A C 1
ATOM 758 O O . PRO A 1 103 ? 1.516 -17.834 15.517 1.00 35.53 103 PRO A O 1
ATOM 761 N N . THR A 1 104 ? 2.968 -17.384 17.150 1.00 35.84 104 THR A N 1
ATOM 762 C CA . THR A 1 104 ? 2.213 -18.106 18.173 1.00 35.84 104 THR A CA 1
ATOM 763 C C . THR A 1 104 ? 1.622 -17.165 19.214 1.00 35.84 104 THR A C 1
ATOM 765 O O . THR A 1 104 ? 0.824 -17.618 20.025 1.00 35.84 104 THR A O 1
ATOM 768 N N . ASP A 1 105 ? 1.949 -15.866 19.169 1.00 42.47 105 ASP A N 1
ATOM 769 C CA . ASP A 1 105 ? 1.742 -15.002 20.336 1.00 42.47 105 ASP A CA 1
ATOM 770 C C . ASP A 1 105 ? 0.713 -13.867 20.106 1.00 42.47 105 ASP A C 1
ATOM 772 O O . ASP A 1 105 ? 0.174 -13.331 21.069 1.00 42.47 105 ASP A O 1
ATOM 776 N N . TRP A 1 106 ? 0.351 -13.515 18.864 1.00 47.06 106 TRP A N 1
ATOM 777 C CA . TRP A 1 106 ? -0.510 -12.353 18.586 1.00 47.06 106 TRP A CA 1
ATOM 778 C C . TRP A 1 106 ? -1.972 -12.776 18.446 1.00 47.06 106 TRP A C 1
ATOM 780 O O . TRP A 1 106 ? -2.480 -12.940 17.341 1.00 47.06 106 TRP A O 1
ATOM 790 N N . THR A 1 107 ? -2.667 -12.938 19.569 1.00 53.59 107 THR A N 1
ATOM 791 C CA . THR A 1 107 ? -4.134 -12.907 19.570 1.00 53.59 107 THR A CA 1
ATOM 792 C C . THR A 1 107 ? -4.580 -11.501 19.941 1.00 53.59 107 THR A C 1
ATOM 794 O O . THR A 1 107 ? -4.421 -11.068 21.079 1.00 53.59 107 THR A O 1
ATOM 797 N N . MET A 1 108 ? -5.127 -10.755 18.989 1.00 62.03 108 MET A N 1
ATOM 798 C CA . MET A 1 108 ? -5.773 -9.484 19.309 1.00 62.03 108 MET A CA 1
ATOM 799 C C . MET A 1 108 ? -7.237 -9.760 19.625 1.00 62.03 108 MET A C 1
ATOM 801 O O . MET A 1 108 ? -7.945 -10.279 18.766 1.00 62.03 108 MET A O 1
ATOM 805 N N . LEU A 1 109 ? -7.652 -9.470 20.857 1.00 57.38 109 LEU A N 1
ATOM 806 C CA . LEU A 1 109 ? -9.027 -9.605 21.318 1.00 57.38 109 LEU A CA 1
ATOM 807 C C . LEU A 1 109 ? -9.724 -8.253 21.199 1.00 57.38 109 LEU A C 1
ATOM 809 O O . LEU A 1 109 ? -9.340 -7.291 21.853 1.00 57.38 109 LEU A O 1
ATOM 813 N N . VAL A 1 110 ? -10.746 -8.170 20.363 1.00 60.25 110 VAL A N 1
ATOM 814 C CA . VAL A 1 110 ? -11.521 -6.940 20.169 1.00 60.25 110 VAL A CA 1
ATOM 815 C C . VAL A 1 110 ? -12.913 -7.151 20.740 1.00 60.25 110 VAL A C 1
ATOM 817 O O . VAL A 1 110 ? -13.602 -8.042 20.254 1.00 60.25 110 VAL A O 1
ATOM 820 N N . GLU A 1 111 ? -13.310 -6.363 21.738 1.00 59.62 111 GLU A N 1
ATOM 821 C CA . GLU A 1 111 ? -14.662 -6.330 22.321 1.00 59.62 111 GLU A CA 1
ATOM 822 C C . GLU A 1 111 ? -15.323 -4.983 21.974 1.00 59.62 111 GLU A C 1
ATOM 824 O O . GLU A 1 111 ? -14.634 -4.015 21.653 1.00 59.62 111 GLU A O 1
ATOM 829 N N . ASP A 1 112 ? -16.654 -4.893 21.989 1.00 56.56 112 ASP A N 1
ATOM 830 C CA . ASP A 1 112 ? -17.391 -3.678 21.615 1.00 56.56 112 ASP A CA 1
ATOM 831 C C . ASP A 1 112 ? -16.870 -2.414 22.330 1.00 56.56 112 ASP A C 1
ATOM 833 O O . ASP A 1 112 ? -17.150 -2.145 23.498 1.00 56.56 112 ASP A O 1
ATOM 837 N N . GLY A 1 113 ? -16.112 -1.599 21.592 1.00 55.34 113 GLY A N 1
ATOM 838 C CA . GLY A 1 113 ? -15.543 -0.353 22.095 1.00 55.34 113 GLY A CA 1
ATOM 839 C C . GLY A 1 113 ? -14.287 -0.504 22.967 1.00 55.34 113 GLY A C 1
ATOM 840 O O . GLY A 1 113 ? -13.874 0.486 23.573 1.00 55.34 113 GLY A O 1
ATOM 841 N N . GLN A 1 114 ? -13.679 -1.691 23.042 1.00 58.69 114 GLN A N 1
ATOM 842 C CA . GLN A 1 114 ? -12.440 -1.947 23.779 1.00 58.69 114 GLN A CA 1
ATOM 843 C C . GLN A 1 114 ? -11.504 -2.881 23.008 1.00 58.69 114 GLN A C 1
ATOM 845 O O . GLN A 1 114 ? -11.919 -3.826 22.340 1.00 58.69 114 GLN A O 1
ATOM 850 N N . LEU A 1 115 ? -10.203 -2.630 23.130 1.00 58.06 115 LEU A N 1
ATOM 851 C CA . LEU A 1 115 ? -9.178 -3.397 22.439 1.00 58.06 115 LEU A CA 1
ATOM 852 C C . LEU A 1 115 ? -8.224 -4.040 23.444 1.00 58.06 115 LEU A C 1
ATOM 854 O O . LEU A 1 115 ? -7.576 -3.347 24.223 1.00 58.06 115 LEU A O 1
ATOM 858 N N . ALA A 1 116 ? -8.108 -5.365 23.388 1.00 59.78 116 ALA A N 1
ATOM 859 C CA . ALA A 1 116 ? -7.022 -6.122 23.988 1.00 59.78 116 ALA A CA 1
ATOM 860 C C . ALA A 1 116 ? -6.043 -6.574 22.916 1.00 59.78 116 ALA A C 1
ATOM 862 O O . ALA A 1 116 ? -6.393 -7.215 21.925 1.00 59.78 116 ALA A O 1
ATOM 863 N N . ILE A 1 117 ? -4.770 -6.354 23.192 1.00 57.47 117 ILE A N 1
ATOM 864 C CA . ILE A 1 117 ? -3.698 -7.051 22.503 1.00 57.47 117 ILE A CA 1
ATOM 865 C C . ILE A 1 117 ? -3.202 -8.090 23.503 1.00 57.47 117 ILE A C 1
ATOM 867 O O . ILE A 1 117 ? -2.678 -7.721 24.547 1.00 57.47 117 ILE A O 1
ATOM 871 N N . ALA A 1 118 ? -3.353 -9.388 23.222 1.00 47.38 118 ALA A N 1
ATOM 872 C CA . ALA A 1 118 ? -2.815 -10.426 24.112 1.00 47.38 118 ALA A CA 1
ATOM 873 C C . ALA A 1 118 ? -1.274 -10.505 24.079 1.00 47.38 118 ALA A C 1
ATOM 875 O O . ALA A 1 118 ? -0.684 -11.367 24.724 1.00 47.38 118 ALA A O 1
ATOM 876 N N . MET A 1 119 ? -0.623 -9.586 23.361 1.00 44.75 119 MET A N 1
ATOM 877 C CA . MET A 1 119 ? 0.793 -9.296 23.505 1.00 44.75 119 MET A CA 1
ATOM 878 C C . MET A 1 119 ? 1.015 -7.873 23.999 1.00 44.75 119 MET A C 1
ATOM 880 O O . MET A 1 119 ? 0.850 -6.907 23.258 1.00 44.75 119 MET A O 1
ATOM 884 N N . GLY A 1 120 ? 1.456 -7.779 25.243 1.00 47.88 120 GLY A N 1
ATOM 885 C CA . GLY A 1 120 ? 1.715 -6.533 25.943 1.00 47.88 120 GLY A CA 1
ATOM 886 C C . GLY A 1 120 ? 1.103 -6.629 27.329 1.00 47.88 120 GLY A C 1
ATOM 887 O O . GLY A 1 120 ? -0.038 -7.053 27.472 1.00 47.88 120 GLY A O 1
ATOM 888 N N . ASP A 1 121 ? 1.844 -6.228 28.359 1.00 51.72 121 ASP A N 1
ATOM 889 C CA . ASP A 1 121 ? 1.346 -6.151 29.741 1.00 51.72 121 ASP A CA 1
ATOM 890 C C . ASP A 1 121 ? 0.271 -5.044 29.920 1.00 51.72 121 ASP A C 1
ATOM 892 O O . ASP A 1 121 ? 0.035 -4.553 31.026 1.00 51.72 121 ASP A O 1
ATOM 896 N N . GLU A 1 122 ? -0.361 -4.596 28.831 1.00 58.91 122 GLU A N 1
ATOM 897 C CA . GLU A 1 122 ? -1.292 -3.477 28.809 1.00 58.91 122 GLU A CA 1
ATOM 898 C C . GLU A 1 122 ? -2.727 -3.967 29.042 1.00 58.91 122 GLU A C 1
ATOM 900 O O . GLU A 1 122 ? -3.223 -4.837 28.322 1.00 58.91 122 GLU A O 1
ATOM 905 N N . PRO A 1 123 ? -3.435 -3.421 30.044 1.00 62.78 123 PRO A N 1
ATOM 906 C CA . PRO A 1 123 ? -4.794 -3.843 30.333 1.00 62.78 123 PRO A CA 1
ATOM 907 C C . PRO A 1 123 ? -5.773 -3.368 29.249 1.00 62.78 123 PRO A C 1
ATOM 909 O O . PRO A 1 123 ? -5.654 -2.258 28.738 1.00 62.78 123 PRO A O 1
ATOM 912 N N . LEU A 1 124 ? -6.810 -4.177 28.998 1.00 57.34 124 LEU A N 1
ATOM 913 C CA . LEU A 1 124 ? -7.967 -3.923 28.114 1.00 57.34 124 LEU A CA 1
ATOM 914 C C . LEU A 1 124 ? -8.505 -2.481 28.146 1.00 57.34 124 LEU A C 1
ATOM 916 O O . LEU A 1 124 ? -8.898 -1.918 27.131 1.00 57.34 124 LEU A O 1
ATOM 920 N N . THR A 1 125 ? -8.523 -1.873 29.331 1.00 65.00 125 THR A N 1
ATOM 921 C CA . THR A 1 125 ? -9.086 -0.538 29.566 1.00 65.00 125 THR A CA 1
ATOM 922 C C . THR A 1 125 ? -8.152 0.608 29.176 1.00 65.00 125 THR A C 1
ATOM 924 O O . THR A 1 125 ? -8.523 1.767 29.345 1.00 65.00 125 THR A O 1
ATOM 927 N N . ALA A 1 126 ? -6.920 0.318 28.750 1.00 73.38 126 ALA A N 1
ATOM 928 C CA . ALA A 1 126 ? -5.924 1.337 28.435 1.00 73.38 126 ALA A CA 1
ATOM 929 C C . ALA A 1 126 ? -6.083 1.925 27.026 1.00 73.38 126 ALA A C 1
ATOM 931 O O . ALA A 1 126 ? -5.580 3.019 26.779 1.00 73.38 126 ALA A O 1
ATOM 932 N N . TYR A 1 127 ? -6.775 1.223 26.124 1.00 77.25 127 TYR A N 1
ATOM 933 C CA . TYR A 1 127 ? -7.012 1.688 24.761 1.00 77.25 127 TYR A CA 1
ATOM 934 C C . TYR A 1 127 ? -8.294 2.508 24.687 1.00 77.25 127 TYR A C 1
ATOM 936 O O . TYR A 1 127 ? -9.371 2.048 25.067 1.00 77.25 127 TYR A O 1
ATOM 944 N N . LEU A 1 128 ? -8.175 3.721 24.156 1.00 84.38 128 LEU A N 1
ATOM 945 C CA . LEU A 1 128 ? -9.303 4.609 23.908 1.00 84.38 128 LEU A CA 1
ATOM 946 C C . LEU A 1 128 ? -9.506 4.774 22.408 1.00 84.38 128 LEU A C 1
ATOM 948 O O . LEU A 1 128 ? -8.544 4.962 21.659 1.00 84.38 128 LEU A O 1
ATOM 952 N N . ARG A 1 129 ? -10.768 4.727 21.980 1.00 84.75 129 ARG A N 1
ATOM 953 C CA . ARG A 1 129 ? -11.129 5.060 20.605 1.00 84.75 129 ARG A CA 1
ATOM 954 C C . ARG A 1 129 ? -10.827 6.527 20.347 1.00 84.75 129 ARG A C 1
ATOM 956 O O . ARG A 1 129 ? -11.286 7.389 21.094 1.00 84.75 129 ARG A O 1
ATOM 963 N N . ASP A 1 130 ? -10.116 6.794 19.265 1.00 87.19 130 ASP A N 1
ATOM 964 C CA . ASP A 1 130 ? -9.934 8.140 18.754 1.00 87.19 130 ASP A CA 1
ATOM 965 C C . ASP A 1 130 ? -10.892 8.385 17.586 1.00 87.19 130 ASP A C 1
ATOM 967 O O . ASP A 1 130 ? -10.740 7.826 16.501 1.00 87.19 130 ASP A O 1
ATOM 971 N N . GLU A 1 131 ? -11.907 9.212 17.831 1.00 84.44 131 GLU A N 1
ATOM 972 C CA . GLU A 1 131 ? -12.877 9.631 16.814 1.00 84.44 131 GLU A CA 1
ATOM 973 C C . GLU A 1 131 ? -12.393 10.835 15.992 1.00 84.44 131 GLU A C 1
ATOM 975 O O . GLU A 1 131 ? -12.994 11.154 14.967 1.00 84.44 131 GLU A O 1
ATOM 980 N N . ALA A 1 132 ? -11.332 11.521 16.431 1.00 83.75 132 ALA A N 1
ATOM 981 C CA . ALA A 1 132 ? -10.803 12.699 15.750 1.00 83.75 132 ALA A CA 1
ATOM 982 C C . ALA A 1 132 ? -9.814 12.333 14.635 1.00 83.75 132 ALA A C 1
ATOM 984 O O . ALA A 1 132 ? -9.687 13.080 13.661 1.00 83.75 132 ALA A O 1
ATOM 985 N N . THR A 1 133 ? -9.120 11.199 14.757 1.00 83.56 133 THR A N 1
ATOM 986 C CA . THR A 1 133 ? -8.213 10.719 13.711 1.00 83.56 133 THR A CA 1
ATOM 987 C C . THR A 1 133 ? -9.002 10.239 12.498 1.00 83.56 133 THR A C 1
ATOM 989 O O . THR A 1 133 ? -9.821 9.322 12.578 1.00 83.56 133 THR A O 1
ATOM 992 N N . ALA A 1 134 ? -8.731 10.855 11.344 1.00 80.94 134 ALA A N 1
ATOM 993 C CA . ALA A 1 134 ? -9.272 10.390 10.076 1.00 80.94 134 ALA A CA 1
ATOM 994 C C . ALA A 1 134 ? -8.780 8.958 9.803 1.00 80.94 134 ALA A C 1
ATOM 996 O O . ALA A 1 134 ? -7.578 8.697 9.926 1.00 80.94 134 ALA A O 1
ATOM 997 N N . PRO A 1 135 ? -9.673 8.026 9.427 1.00 81.56 135 PRO A N 1
ATOM 998 C CA . PRO A 1 135 ? -9.257 6.666 9.146 1.00 81.56 135 PRO A CA 1
ATOM 999 C C . PRO A 1 135 ? -8.307 6.643 7.938 1.00 81.56 135 PRO A C 1
ATOM 1001 O O . PRO A 1 135 ? -8.454 7.464 7.022 1.00 81.56 135 PRO A O 1
ATOM 1004 N N . PRO A 1 136 ? -7.361 5.690 7.900 1.00 90.50 136 PRO A N 1
ATOM 1005 C CA . PRO A 1 136 ? -6.594 5.404 6.695 1.00 90.50 136 PRO A CA 1
ATOM 1006 C C . PRO A 1 136 ? -7.499 5.160 5.480 1.00 90.50 136 PRO A C 1
ATOM 1008 O O . PRO A 1 136 ? -8.678 4.816 5.614 1.00 90.50 136 PRO A O 1
ATOM 1011 N N . LEU A 1 137 ? -6.935 5.293 4.282 1.00 92.19 137 LEU A N 1
ATOM 1012 C CA . LEU A 1 137 ? -7.628 4.922 3.055 1.00 92.19 137 LEU A CA 1
ATOM 1013 C C . LEU A 1 137 ? -7.724 3.399 2.961 1.00 92.19 137 LEU A C 1
ATOM 1015 O O . LEU A 1 137 ? -6.731 2.696 3.165 1.00 92.19 137 LEU A O 1
ATOM 1019 N N . LEU A 1 138 ? -8.906 2.895 2.612 1.00 90.94 138 LEU A N 1
ATOM 1020 C CA . LEU A 1 138 ? -9.109 1.482 2.319 1.00 90.94 138 LEU A CA 1
ATOM 1021 C C . LEU A 1 138 ? -8.659 1.184 0.884 1.00 90.94 138 LEU A C 1
ATOM 1023 O O . LEU A 1 138 ? -9.358 1.535 -0.066 1.00 90.94 138 LEU A O 1
ATOM 1027 N N . GLY A 1 139 ? -7.503 0.541 0.721 1.00 88.00 139 GLY A N 1
ATOM 1028 C CA . GLY A 1 139 ? -7.038 0.095 -0.590 1.00 88.00 139 GLY A CA 1
ATOM 1029 C C . GLY A 1 139 ? -7.636 -1.236 -1.041 1.00 88.00 139 GLY A C 1
ATOM 1030 O O . GLY A 1 139 ? -8.246 -1.965 -0.254 1.00 88.00 139 GLY A O 1
ATOM 1031 N N . PRO A 1 140 ? -7.500 -1.565 -2.336 1.00 87.75 140 PRO A N 1
ATOM 1032 C CA . PRO A 1 140 ? -7.909 -2.857 -2.866 1.00 87.75 140 PRO A CA 1
ATOM 1033 C C . PRO A 1 140 ? -6.962 -3.965 -2.396 1.00 87.75 140 PRO A C 1
ATOM 1035 O O . PRO A 1 140 ? -5.751 -3.777 -2.293 1.00 87.75 140 PRO A O 1
ATOM 1038 N N . THR A 1 141 ? -7.492 -5.170 -2.202 1.00 84.31 141 THR A N 1
ATOM 1039 C CA . THR A 1 141 ? -6.654 -6.365 -2.058 1.00 84.31 141 THR A CA 1
ATOM 1040 C C . THR A 1 141 ? -6.193 -6.803 -3.448 1.00 84.31 141 THR A C 1
ATOM 1042 O O . THR A 1 141 ? -7.023 -7.025 -4.327 1.00 84.31 141 THR A O 1
ATOM 1045 N N . MET A 1 142 ? -4.880 -6.901 -3.664 1.00 83.69 142 MET A N 1
ATOM 1046 C CA . MET A 1 142 ? -4.297 -7.241 -4.976 1.00 83.69 142 MET A CA 1
ATOM 1047 C C . MET A 1 142 ? -3.386 -8.473 -4.944 1.00 83.69 142 MET A C 1
ATOM 1049 O O . MET A 1 142 ? -2.767 -8.808 -5.947 1.00 83.69 142 MET A O 1
ATOM 1053 N N . LEU A 1 143 ? -3.304 -9.167 -3.807 1.00 77.50 143 LEU A N 1
ATOM 1054 C CA . LEU A 1 143 ? -2.418 -10.325 -3.659 1.00 77.50 143 LEU A CA 1
ATOM 1055 C C . LEU A 1 143 ? -2.754 -11.487 -4.585 1.00 77.50 143 LEU A C 1
ATOM 1057 O O . LEU A 1 143 ? -1.844 -12.167 -5.040 1.00 77.50 143 LEU A O 1
ATOM 1061 N N . ASP A 1 144 ? -4.032 -11.682 -4.897 1.00 79.12 144 ASP A N 1
ATOM 1062 C CA . ASP A 1 144 ? -4.461 -12.760 -5.789 1.00 79.12 144 ASP A CA 1
ATOM 1063 C C . ASP A 1 144 ? -4.025 -12.517 -7.252 1.00 79.12 144 ASP A C 1
ATOM 1065 O O . ASP A 1 144 ? -4.180 -13.395 -8.096 1.00 79.12 144 ASP A O 1
ATOM 1069 N 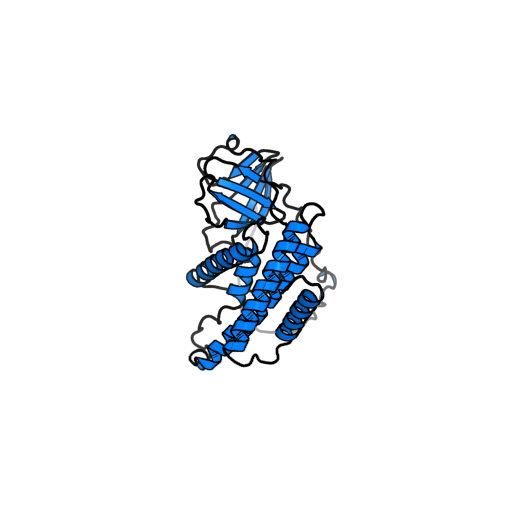N . GLU A 1 145 ? -3.465 -11.340 -7.563 1.00 79.06 145 GLU A N 1
ATOM 1070 C CA . GLU A 1 145 ? -2.879 -11.016 -8.871 1.00 79.06 145 GLU A CA 1
ATOM 1071 C C . GLU A 1 145 ? -1.392 -11.392 -8.979 1.00 79.06 145 GLU A C 1
ATOM 1073 O O . GLU A 1 145 ? -0.801 -11.219 -10.045 1.00 79.06 145 GLU A O 1
ATOM 1078 N N . LEU A 1 146 ? -0.775 -11.875 -7.894 1.00 81.25 146 LEU A N 1
ATOM 1079 C CA . LEU A 1 146 ? 0.653 -12.174 -7.826 1.00 81.25 146 LEU A CA 1
ATOM 1080 C C . LEU A 1 146 ? 0.900 -13.649 -7.513 1.00 81.25 146 LEU A C 1
ATOM 1082 O O . LEU A 1 146 ? 0.405 -14.194 -6.528 1.00 81.25 146 LEU A O 1
ATOM 1086 N N . GLU A 1 147 ? 1.749 -14.284 -8.317 1.00 82.19 147 GLU A N 1
ATOM 1087 C CA . GLU A 1 147 ? 2.293 -15.597 -7.986 1.00 82.19 147 GLU A CA 1
ATOM 1088 C C . GLU A 1 147 ? 3.468 -15.428 -7.020 1.00 82.19 147 GLU A C 1
ATOM 1090 O O . GLU A 1 147 ? 4.540 -14.941 -7.383 1.00 82.19 147 GLU A O 1
ATOM 1095 N N . LEU A 1 148 ? 3.259 -15.822 -5.763 1.00 81.88 148 LEU A N 1
ATOM 1096 C CA . LEU A 1 148 ? 4.298 -15.768 -4.741 1.00 81.88 148 LEU A CA 1
ATOM 1097 C C . LEU A 1 148 ? 5.133 -17.058 -4.732 1.00 81.88 148 LEU A C 1
ATOM 1099 O O . LEU A 1 148 ? 4.582 -18.158 -4.846 1.00 81.88 148 LEU A O 1
ATOM 1103 N N . PRO A 1 149 ? 6.460 -16.961 -4.539 1.00 76.12 149 PRO A N 1
ATOM 1104 C CA . PRO A 1 149 ? 7.301 -18.129 -4.353 1.00 76.12 149 PRO A CA 1
ATOM 1105 C C . PRO A 1 149 ? 6.874 -18.904 -3.102 1.00 76.12 149 PRO A C 1
ATOM 1107 O O . PRO A 1 149 ? 6.574 -18.329 -2.057 1.00 76.12 149 PRO A O 1
ATOM 1110 N N . ALA A 1 150 ? 6.927 -20.235 -3.186 1.00 73.06 150 ALA A N 1
ATOM 1111 C CA . ALA A 1 150 ? 6.571 -21.111 -2.068 1.00 73.06 150 ALA A CA 1
ATOM 1112 C C . ALA A 1 150 ? 7.479 -20.922 -0.839 1.00 73.06 150 ALA A C 1
ATOM 1114 O O . ALA A 1 150 ? 7.079 -21.229 0.283 1.00 73.06 150 ALA A O 1
ATOM 1115 N N . GLN A 1 151 ? 8.716 -20.460 -1.048 1.00 71.44 151 GLN A N 1
ATOM 1116 C CA . GLN A 1 151 ? 9.678 -20.174 0.010 1.00 71.44 151 GLN A CA 1
ATOM 1117 C C . GLN A 1 151 ? 10.498 -18.936 -0.342 1.00 71.44 151 GLN A C 1
ATOM 1119 O O . GLN A 1 151 ? 10.935 -18.764 -1.479 1.00 71.44 151 GLN A O 1
ATOM 1124 N N . VAL A 1 152 ? 10.760 -18.114 0.668 1.00 75.12 152 VAL A N 1
ATOM 1125 C CA . VAL A 1 152 ? 11.634 -16.944 0.592 1.00 75.12 152 VAL A CA 1
ATOM 1126 C C . VAL A 1 152 ? 12.588 -16.972 1.783 1.00 75.12 152 VAL A C 1
ATOM 1128 O O . VAL A 1 152 ? 12.227 -17.421 2.872 1.00 75.12 152 VAL A O 1
ATOM 1131 N N . SER A 1 153 ? 13.832 -16.531 1.591 1.00 79.75 153 SER A N 1
ATOM 1132 C CA . SER A 1 153 ? 14.758 -16.409 2.719 1.00 79.75 153 SER A CA 1
ATOM 1133 C C . SER A 1 153 ? 14.299 -15.290 3.658 1.00 79.75 153 SER A C 1
ATOM 1135 O O . SER A 1 153 ? 13.787 -14.268 3.200 1.00 79.75 153 SER A O 1
ATOM 1137 N N . MET A 1 154 ? 14.532 -15.441 4.964 1.00 75.38 154 MET A N 1
ATOM 1138 C CA . MET A 1 154 ? 14.195 -14.401 5.944 1.00 75.38 154 MET A CA 1
ATOM 1139 C C . MET A 1 154 ? 14.843 -13.055 5.597 1.00 75.38 154 MET A C 1
ATOM 1141 O O . MET A 1 154 ? 14.188 -12.021 5.641 1.00 75.38 154 MET A O 1
ATOM 1145 N N . ALA A 1 155 ? 16.119 -13.068 5.202 1.00 79.44 155 ALA A N 1
ATOM 1146 C CA . ALA A 1 155 ? 16.842 -11.852 4.841 1.00 79.44 155 ALA A CA 1
ATOM 1147 C C . ALA A 1 155 ? 16.196 -11.134 3.643 1.00 79.44 155 ALA A C 1
ATOM 1149 O O . ALA A 1 155 ? 16.033 -9.918 3.671 1.00 79.44 155 ALA A O 1
ATOM 1150 N N . SER A 1 156 ? 15.775 -11.884 2.620 1.00 82.25 156 SER A N 1
ATOM 1151 C CA . SER A 1 156 ? 15.084 -11.323 1.453 1.00 82.25 156 SER A CA 1
ATOM 1152 C C . SER A 1 156 ? 13.693 -10.798 1.809 1.00 82.25 156 SER A C 1
ATOM 1154 O O . SER A 1 156 ? 13.319 -9.719 1.363 1.00 82.25 156 SER A O 1
ATOM 1156 N N . ALA A 1 157 ? 12.944 -11.527 2.641 1.00 80.12 157 ALA A N 1
ATOM 1157 C CA . ALA A 1 157 ? 11.623 -11.100 3.092 1.00 80.12 157 ALA A CA 1
ATOM 1158 C C . ALA A 1 157 ? 11.692 -9.789 3.891 1.00 80.12 157 ALA A C 1
ATOM 1160 O O . ALA A 1 157 ? 10.889 -8.892 3.646 1.00 80.12 157 ALA A O 1
ATOM 1161 N N . VAL A 1 158 ? 12.671 -9.657 4.795 1.00 81.62 158 VAL A N 1
ATOM 1162 C CA . VAL A 1 158 ? 12.905 -8.431 5.577 1.00 81.62 158 VAL A CA 1
ATOM 1163 C C . VAL A 1 158 ? 13.326 -7.271 4.676 1.00 81.62 158 VAL A C 1
ATOM 1165 O O . VAL A 1 158 ? 12.748 -6.193 4.781 1.00 81.62 158 VAL A O 1
ATOM 1168 N N . ALA A 1 159 ? 14.246 -7.492 3.733 1.00 84.25 159 ALA A N 1
ATOM 1169 C CA . ALA A 1 159 ? 14.643 -6.453 2.781 1.00 84.25 159 ALA A CA 1
ATOM 1170 C C . ALA A 1 159 ? 13.447 -5.948 1.949 1.00 84.25 159 ALA A C 1
ATOM 1172 O O . ALA A 1 159 ? 13.274 -4.742 1.771 1.00 84.25 159 ALA A O 1
ATOM 1173 N N . CYS A 1 160 ? 12.570 -6.855 1.503 1.00 87.25 160 CYS A N 1
ATOM 1174 C CA . CYS A 1 160 ? 11.340 -6.477 0.812 1.00 87.25 160 CYS A CA 1
ATOM 1175 C C . CYS A 1 160 ? 10.369 -5.693 1.709 1.00 87.25 160 CYS A C 1
ATOM 1177 O O . CYS A 1 160 ? 9.690 -4.794 1.217 1.00 87.25 160 CYS A O 1
ATOM 1179 N N . LEU A 1 161 ? 10.298 -5.986 3.013 1.00 84.56 161 LEU A N 1
ATOM 1180 C CA . LEU A 1 161 ? 9.460 -5.232 3.958 1.00 84.56 161 LEU A CA 1
ATOM 1181 C C . LEU A 1 161 ? 9.975 -3.806 4.175 1.00 84.56 161 LEU A C 1
ATOM 1183 O O . LEU A 1 161 ? 9.190 -2.855 4.202 1.00 84.56 161 LEU A O 1
ATOM 1187 N N . GLU A 1 162 ? 11.289 -3.643 4.302 1.00 84.19 162 GLU A N 1
ATOM 1188 C CA . GLU A 1 162 ? 11.929 -2.331 4.428 1.00 84.19 162 GLU A CA 1
ATOM 1189 C C . GLU A 1 162 ? 11.708 -1.494 3.161 1.00 84.19 162 GLU A C 1
ATOM 1191 O O . GLU A 1 162 ? 11.298 -0.331 3.233 1.00 84.19 162 GLU A O 1
ATOM 1196 N N . GLN A 1 163 ? 11.882 -2.111 1.989 1.00 87.31 163 GLN A N 1
ATOM 1197 C CA . GLN A 1 163 ? 11.610 -1.478 0.702 1.00 87.31 163 GLN A CA 1
ATOM 1198 C C . GLN A 1 163 ? 10.133 -1.093 0.552 1.00 87.31 163 GLN A C 1
ATOM 1200 O O . GLN A 1 163 ? 9.835 0.020 0.112 1.00 87.31 163 GLN A O 1
ATOM 1205 N N . ALA A 1 164 ? 9.208 -1.974 0.944 1.00 89.31 164 ALA A N 1
ATOM 1206 C CA . ALA A 1 164 ? 7.775 -1.694 0.934 1.00 89.31 164 ALA A CA 1
ATOM 1207 C C . ALA A 1 164 ? 7.422 -0.499 1.823 1.00 89.31 164 ALA A C 1
ATOM 1209 O O . ALA A 1 164 ? 6.705 0.406 1.397 1.00 89.31 164 ALA A O 1
ATOM 1210 N N . SER A 1 165 ? 7.999 -0.450 3.024 1.00 85.94 165 SER A N 1
ATOM 1211 C CA . SER A 1 165 ? 7.805 0.656 3.962 1.00 85.94 165 SER A CA 1
ATOM 1212 C C . SER A 1 165 ? 8.291 1.984 3.381 1.00 85.94 165 SER A C 1
ATOM 1214 O O . SER A 1 165 ? 7.566 2.976 3.434 1.00 85.94 165 SER A O 1
ATOM 1216 N N . SER A 1 166 ? 9.484 2.003 2.775 1.00 87.25 166 SER A N 1
ATOM 1217 C CA . SER A 1 166 ? 10.055 3.209 2.162 1.00 87.25 166 SER A CA 1
ATOM 1218 C C . SER A 1 166 ? 9.242 3.700 0.959 1.00 87.25 166 SER A C 1
ATOM 1220 O O . SER A 1 166 ? 8.972 4.897 0.846 1.00 87.25 166 SER A O 1
ATOM 1222 N N . ARG A 1 167 ? 8.806 2.789 0.082 1.00 88.56 167 ARG A N 1
ATOM 1223 C CA . ARG A 1 167 ? 8.014 3.135 -1.107 1.00 88.56 167 ARG A CA 1
ATOM 1224 C C . ARG A 1 167 ? 6.630 3.661 -0.746 1.00 88.56 167 ARG A C 1
ATOM 1226 O O . ARG A 1 167 ? 6.228 4.700 -1.263 1.00 88.56 167 ARG A O 1
ATOM 1233 N N . CYS A 1 168 ? 5.931 2.999 0.171 1.00 91.50 168 CYS A N 1
ATOM 1234 C CA . CYS A 1 168 ? 4.618 3.465 0.608 1.00 91.50 168 CYS A CA 1
ATOM 1235 C C . CYS A 1 168 ? 4.703 4.796 1.350 1.00 91.50 168 CYS A C 1
ATOM 1237 O O . CYS A 1 168 ? 3.880 5.667 1.097 1.00 91.50 168 CYS A O 1
ATOM 1239 N N . ALA A 1 169 ? 5.748 5.023 2.154 1.00 88.88 169 ALA A N 1
ATOM 1240 C CA . ALA A 1 169 ? 5.959 6.320 2.793 1.00 88.88 169 ALA A CA 1
ATOM 1241 C C . ALA A 1 169 ? 6.084 7.473 1.776 1.00 88.88 169 ALA A C 1
ATOM 1243 O O . ALA A 1 169 ? 5.603 8.573 2.040 1.00 88.88 169 ALA A O 1
ATOM 1244 N N . ALA A 1 170 ? 6.678 7.233 0.600 1.00 88.44 170 ALA A N 1
ATOM 1245 C CA . ALA A 1 170 ? 6.737 8.235 -0.465 1.00 88.44 170 ALA A CA 1
ATOM 1246 C C . ALA A 1 170 ? 5.346 8.540 -1.059 1.00 88.44 170 ALA A C 1
ATOM 1248 O O . ALA A 1 170 ? 5.021 9.700 -1.309 1.00 88.44 170 ALA A O 1
ATOM 1249 N N . LEU A 1 171 ? 4.502 7.520 -1.239 1.00 89.44 171 LEU A N 1
ATOM 1250 C CA . LEU A 1 171 ? 3.129 7.679 -1.742 1.00 89.44 171 LEU A CA 1
ATOM 1251 C C . LEU A 1 171 ? 2.188 8.324 -0.714 1.00 89.44 171 LEU A C 1
ATOM 1253 O O . LEU A 1 171 ? 1.259 9.050 -1.076 1.00 89.44 171 LEU A O 1
ATOM 1257 N N . GLU A 1 172 ? 2.446 8.079 0.566 1.00 90.12 172 GLU A N 1
ATOM 1258 C CA . GLU A 1 172 ? 1.700 8.592 1.718 1.00 90.12 172 GLU A CA 1
ATOM 1259 C C . GLU A 1 172 ? 2.226 9.956 2.195 1.00 90.12 172 GLU A C 1
ATOM 1261 O O . GLU A 1 172 ? 1.678 10.538 3.129 1.00 90.12 172 GLU A O 1
ATOM 1266 N N . ALA A 1 173 ? 3.273 10.499 1.564 1.00 86.31 173 ALA A N 1
ATOM 1267 C CA . ALA A 1 173 ? 3.928 11.726 2.001 1.00 86.31 173 ALA A CA 1
ATOM 1268 C C . ALA A 1 173 ? 2.934 12.899 2.112 1.00 86.31 173 ALA A C 1
ATOM 1270 O O . ALA A 1 173 ? 2.401 13.395 1.115 1.00 86.31 173 ALA A O 1
ATOM 1271 N N . GLY A 1 174 ? 2.689 13.344 3.350 1.00 77.69 174 GLY A N 1
ATOM 1272 C CA . GLY A 1 174 ? 1.760 14.435 3.660 1.00 77.69 174 GLY A CA 1
ATOM 1273 C C . GLY A 1 174 ? 0.274 14.089 3.493 1.00 77.69 174 GLY A C 1
ATOM 1274 O O . GLY A 1 174 ? -0.545 15.003 3.453 1.00 77.69 174 GLY A O 1
ATOM 1275 N N . GLY A 1 175 ? -0.078 12.806 3.369 1.00 84.12 175 GLY A N 1
ATOM 1276 C CA . GLY A 1 175 ? -1.452 12.314 3.266 1.00 84.12 175 GLY A CA 1
ATOM 1277 C C . GLY A 1 175 ? -1.765 11.197 4.271 1.00 84.12 175 GLY A C 1
ATOM 1278 O O . GLY A 1 175 ? -0.927 10.864 5.110 1.00 84.12 175 GLY A O 1
ATOM 1279 N N . PRO A 1 176 ? -2.980 10.624 4.214 1.00 87.38 176 PRO A N 1
ATOM 1280 C CA . PRO A 1 176 ? -3.328 9.461 5.024 1.00 87.38 176 PRO A CA 1
ATOM 1281 C C . PRO A 1 176 ? -2.562 8.213 4.569 1.00 87.38 176 PRO A C 1
ATOM 1283 O O . PRO A 1 176 ? -2.133 8.108 3.418 1.00 87.38 176 PRO A O 1
ATOM 1286 N N . LEU A 1 177 ? -2.452 7.242 5.477 1.00 90.94 177 LEU A N 1
ATOM 1287 C CA . LEU A 1 177 ? -1.948 5.906 5.161 1.00 90.94 177 LEU A CA 1
ATOM 1288 C C . LEU A 1 177 ? -2.878 5.206 4.162 1.00 90.94 177 LEU A C 1
ATOM 1290 O O . LEU A 1 177 ? -4.098 5.382 4.228 1.00 90.94 177 LEU A O 1
ATOM 1294 N N . ALA A 1 178 ? -2.312 4.398 3.268 1.00 92.75 178 ALA A N 1
ATOM 1295 C CA . ALA A 1 178 ? -3.060 3.662 2.254 1.00 92.75 178 ALA A CA 1
ATOM 1296 C C . ALA A 1 178 ? -2.966 2.154 2.520 1.00 92.75 178 ALA A C 1
ATOM 1298 O O . ALA A 1 178 ? -1.930 1.535 2.271 1.00 92.75 178 ALA A O 1
ATOM 1299 N N . ALA A 1 179 ? -4.052 1.573 3.033 1.00 91.19 179 ALA A N 1
ATOM 1300 C CA . ALA A 1 179 ? -4.107 0.172 3.432 1.00 91.19 179 ALA A CA 1
ATOM 1301 C C . ALA A 1 179 ? -3.912 -0.777 2.248 1.00 91.19 179 ALA A C 1
ATOM 1303 O O . ALA A 1 179 ? -4.602 -0.659 1.239 1.00 91.19 179 ALA A O 1
ATOM 1304 N N . GLY A 1 180 ? -2.995 -1.731 2.393 1.00 89.69 180 GLY A N 1
ATOM 1305 C CA . GLY A 1 180 ? -2.649 -2.697 1.352 1.00 89.69 180 GLY A CA 1
ATOM 1306 C C . GLY A 1 180 ? -1.489 -2.248 0.465 1.00 89.69 180 GLY A C 1
ATOM 1307 O O . GLY A 1 180 ? -0.987 -3.048 -0.325 1.00 89.69 180 GLY A O 1
ATOM 1308 N N . CYS A 1 181 ? -1.003 -1.009 0.610 1.00 91.88 181 CYS A N 1
ATOM 1309 C CA . CYS A 1 181 ? 0.172 -0.541 -0.122 1.00 91.88 181 CYS A CA 1
ATOM 1310 C C . CYS A 1 181 ? 1.413 -1.365 0.236 1.00 91.88 181 CYS A C 1
ATOM 1312 O O . CYS A 1 181 ? 2.156 -1.800 -0.653 1.00 91.88 181 CYS A O 1
ATOM 1314 N N . ARG A 1 182 ? 1.661 -1.572 1.538 1.00 90.19 182 ARG A N 1
ATOM 1315 C CA . ARG A 1 182 ? 2.871 -2.269 2.001 1.00 90.19 182 ARG A CA 1
ATOM 1316 C C . ARG A 1 182 ? 2.775 -3.750 1.673 1.00 90.19 182 ARG A C 1
ATOM 1318 O O . ARG A 1 182 ? 3.761 -4.309 1.203 1.00 90.19 182 ARG A O 1
ATOM 1325 N N . GLU A 1 183 ? 1.595 -4.347 1.830 1.00 88.56 183 GLU A N 1
ATOM 1326 C CA . GLU A 1 183 ? 1.323 -5.723 1.407 1.00 88.56 183 GLU A CA 1
ATOM 1327 C C . GLU A 1 183 ? 1.595 -5.927 -0.092 1.00 88.56 183 GLU A C 1
ATOM 1329 O O . GLU A 1 183 ? 2.373 -6.810 -0.457 1.00 88.56 183 GLU A O 1
ATOM 1334 N N . LEU A 1 184 ? 1.037 -5.079 -0.965 1.00 90.25 184 LEU A N 1
ATOM 1335 C CA . LEU A 1 184 ? 1.274 -5.165 -2.407 1.00 90.25 184 LEU A CA 1
ATOM 1336 C C . LEU A 1 184 ? 2.750 -4.965 -2.754 1.00 90.25 184 LEU A C 1
ATOM 1338 O O . LEU A 1 184 ? 3.309 -5.724 -3.547 1.00 90.25 184 LEU A O 1
ATOM 1342 N N . THR A 1 185 ? 3.392 -3.948 -2.179 1.00 90.19 185 THR A N 1
ATOM 1343 C CA . THR A 1 185 ? 4.789 -3.633 -2.503 1.00 90.19 185 THR A CA 1
ATOM 1344 C C . THR A 1 185 ? 5.726 -4.742 -2.038 1.00 90.19 185 THR A C 1
ATOM 1346 O O . THR A 1 185 ? 6.662 -5.101 -2.754 1.00 90.19 185 THR A O 1
ATOM 1349 N N . TRP A 1 186 ? 5.457 -5.326 -0.870 1.00 89.62 186 TRP A N 1
ATOM 1350 C CA . TRP A 1 186 ? 6.186 -6.489 -0.385 1.00 89.62 186 TRP A CA 1
ATOM 1351 C C . TRP A 1 186 ? 5.988 -7.692 -1.305 1.00 89.62 186 TRP A C 1
ATOM 1353 O O . TRP A 1 186 ? 6.968 -8.292 -1.742 1.00 89.62 186 TRP A O 1
ATOM 1363 N N . ALA A 1 187 ? 4.739 -8.012 -1.644 1.00 87.44 187 ALA A N 1
ATOM 1364 C CA . ALA A 1 187 ? 4.403 -9.154 -2.485 1.00 87.44 187 ALA A CA 1
ATOM 1365 C C . ALA A 1 187 ? 5.033 -9.037 -3.872 1.00 87.44 187 ALA A C 1
ATOM 1367 O O . ALA A 1 187 ? 5.605 -9.997 -4.378 1.00 87.44 187 ALA A O 1
ATOM 1368 N N . THR A 1 188 ? 5.008 -7.835 -4.444 1.00 88.94 188 THR A N 1
ATOM 1369 C CA . THR A 1 188 ? 5.656 -7.520 -5.719 1.00 88.94 188 THR A CA 1
ATOM 1370 C C . THR A 1 188 ? 7.173 -7.705 -5.629 1.00 88.94 188 THR A C 1
ATOM 1372 O O . THR A 1 188 ? 7.773 -8.334 -6.500 1.00 88.94 188 THR A O 1
ATOM 1375 N N . CYS A 1 189 ? 7.801 -7.217 -4.553 1.00 88.50 189 CYS A N 1
ATOM 1376 C CA . CYS A 1 189 ? 9.230 -7.415 -4.322 1.00 88.50 189 CYS A CA 1
ATOM 1377 C C . CYS A 1 189 ? 9.583 -8.904 -4.228 1.00 88.50 189 CYS A C 1
ATOM 1379 O O . CYS A 1 189 ? 10.536 -9.339 -4.868 1.00 88.50 189 CYS A O 1
ATOM 1381 N N . VAL A 1 190 ? 8.794 -9.687 -3.484 1.00 86.31 190 VAL A N 1
ATOM 1382 C CA . VAL A 1 190 ? 9.025 -11.121 -3.262 1.00 86.31 190 VAL A CA 1
ATOM 1383 C C . VAL A 1 190 ? 8.770 -11.955 -4.520 1.00 86.31 190 VAL A C 1
ATOM 1385 O O . VAL A 1 190 ? 9.582 -12.826 -4.830 1.00 86.31 190 VAL A O 1
ATOM 1388 N N . ALA A 1 191 ? 7.700 -11.676 -5.268 1.00 85.00 191 ALA A N 1
ATOM 1389 C CA . ALA A 1 191 ? 7.431 -12.293 -6.571 1.00 85.00 191 ALA A CA 1
ATOM 1390 C C . ALA A 1 191 ? 8.553 -12.000 -7.576 1.00 85.00 191 ALA A C 1
ATOM 1392 O O . ALA A 1 191 ? 8.939 -12.854 -8.369 1.00 85.00 191 ALA A O 1
ATOM 1393 N N . GLY A 1 192 ? 9.108 -10.790 -7.501 1.00 81.88 192 GLY A N 1
ATOM 1394 C CA . GLY A 1 192 ? 10.231 -10.347 -8.305 1.00 81.88 192 GLY A CA 1
ATOM 1395 C C . GLY A 1 192 ? 11.598 -10.714 -7.736 1.00 81.88 192 GLY A C 1
ATOM 1396 O O . GLY A 1 192 ? 12.575 -10.143 -8.201 1.00 81.88 192 GLY A O 1
ATOM 1397 N N . LEU A 1 193 ? 11.725 -11.593 -6.736 1.00 81.19 193 LEU A N 1
ATOM 1398 C CA . LEU A 1 193 ? 13.043 -12.087 -6.334 1.00 81.19 193 LEU A CA 1
ATOM 1399 C C . LEU A 1 193 ? 13.556 -13.081 -7.381 1.00 81.19 193 LEU A C 1
ATOM 1401 O O . LEU A 1 193 ? 12.777 -13.884 -7.902 1.00 81.19 193 LEU A O 1
ATOM 1405 N N . PRO A 1 194 ? 14.866 -13.081 -7.685 1.00 70.88 194 PRO A N 1
ATOM 1406 C CA . PRO A 1 194 ? 15.417 -14.120 -8.535 1.00 70.88 194 PRO A CA 1
ATOM 1407 C C . PRO A 1 194 ? 15.148 -15.482 -7.878 1.00 70.88 194 PRO A C 1
ATOM 1409 O O . PRO A 1 194 ? 15.201 -15.583 -6.643 1.00 70.88 194 PRO A O 1
ATOM 1412 N N . PRO A 1 195 ? 14.871 -16.537 -8.665 1.00 61.81 195 PRO A N 1
ATOM 1413 C CA . PRO A 1 195 ? 14.724 -17.873 -8.113 1.00 61.81 195 PRO A CA 1
ATOM 1414 C C . PRO A 1 195 ? 15.963 -18.176 -7.271 1.00 61.81 195 PRO A C 1
ATOM 1416 O O . PRO A 1 195 ? 17.093 -17.989 -7.732 1.00 61.81 195 PRO A O 1
ATOM 1419 N N . SER A 1 196 ? 15.753 -18.592 -6.016 1.00 54.53 196 SER A N 1
ATOM 1420 C CA . SER A 1 196 ? 16.857 -19.019 -5.154 1.00 54.53 196 SER A CA 1
ATOM 1421 C C . SER A 1 196 ? 17.700 -20.014 -5.949 1.00 54.53 196 SER A C 1
ATOM 1423 O O . SER A 1 196 ? 17.104 -20.868 -6.616 1.00 54.53 196 SER A O 1
ATOM 1425 N N . PRO A 1 197 ? 19.041 -19.909 -5.949 1.00 49.09 197 PRO A N 1
ATOM 1426 C CA . PRO A 1 197 ? 19.862 -20.840 -6.693 1.00 49.09 197 PRO A CA 1
ATOM 1427 C C . PRO A 1 197 ? 19.678 -22.220 -6.064 1.00 49.09 197 PRO A C 1
ATOM 1429 O O . PRO A 1 197 ? 20.373 -22.605 -5.126 1.00 49.09 197 PRO A O 1
ATOM 1432 N N . ALA A 1 198 ? 18.716 -22.984 -6.579 1.00 46.91 198 ALA A N 1
ATOM 1433 C CA . ALA A 1 198 ? 18.784 -24.424 -6.521 1.00 46.91 198 ALA A CA 1
ATOM 1434 C C . ALA A 1 198 ? 20.145 -24.815 -7.111 1.00 46.91 198 ALA A C 1
ATOM 1436 O O . ALA A 1 198 ? 20.673 -24.112 -7.976 1.00 46.91 198 ALA A O 1
ATOM 1437 N N . ALA A 1 199 ? 20.713 -25.931 -6.660 1.00 50.00 199 ALA A N 1
ATOM 1438 C CA . ALA A 1 199 ? 22.018 -26.407 -7.125 1.00 50.00 199 ALA A CA 1
ATOM 1439 C C . ALA A 1 199 ? 22.129 -26.533 -8.667 1.00 50.00 199 ALA A C 1
ATOM 1441 O O . ALA A 1 199 ? 23.240 -26.600 -9.183 1.00 50.00 199 ALA A O 1
ATOM 1442 N N . ASP A 1 200 ? 20.993 -26.484 -9.375 1.00 49.94 200 ASP A N 1
ATOM 1443 C CA . ASP A 1 200 ? 20.848 -26.610 -10.825 1.00 49.94 200 ASP A CA 1
ATOM 1444 C C . ASP A 1 200 ? 20.346 -25.325 -11.532 1.00 49.94 200 ASP A C 1
ATOM 1446 O O . ASP A 1 200 ? 19.901 -25.385 -12.679 1.00 49.94 200 ASP A O 1
ATOM 1450 N N . ALA A 1 201 ? 20.366 -24.156 -10.877 1.00 52.16 201 ALA A N 1
ATOM 1451 C CA . ALA A 1 201 ? 19.938 -22.910 -11.518 1.00 52.16 201 ALA A CA 1
ATOM 1452 C C . ALA A 1 201 ? 20.908 -22.508 -12.654 1.00 52.16 201 ALA A C 1
ATOM 1454 O O . ALA A 1 201 ? 22.126 -22.517 -12.449 1.00 52.16 201 ALA A O 1
ATOM 1455 N N . PRO A 1 202 ? 20.403 -22.141 -13.849 1.00 51.84 202 PRO A N 1
ATOM 1456 C CA . PRO A 1 202 ? 21.248 -21.776 -14.980 1.00 51.84 202 PRO A CA 1
ATOM 1457 C C . PRO A 1 202 ? 22.164 -20.593 -14.633 1.00 51.84 202 PRO A C 1
ATOM 1459 O O . PRO A 1 202 ? 21.737 -19.584 -14.071 1.00 51.84 202 PRO A O 1
ATOM 1462 N N . THR A 1 203 ? 23.439 -20.729 -14.999 1.00 59.47 203 THR A N 1
ATOM 1463 C CA . THR A 1 203 ? 24.563 -19.814 -14.721 1.00 59.47 203 THR A CA 1
ATOM 1464 C C . THR A 1 203 ? 24.437 -18.407 -15.325 1.00 59.47 203 THR A C 1
ATOM 1466 O O . THR A 1 203 ? 25.287 -17.558 -15.063 1.00 59.47 203 THR A O 1
ATOM 1469 N N . ASP A 1 204 ? 23.384 -18.136 -16.099 1.00 64.31 204 ASP A N 1
ATOM 1470 C CA . ASP A 1 204 ? 23.208 -16.899 -16.871 1.00 64.31 204 ASP A CA 1
ATOM 1471 C C . ASP A 1 204 ? 22.910 -15.662 -16.001 1.00 64.31 204 ASP A C 1
ATOM 1473 O O . ASP A 1 204 ? 23.129 -14.533 -16.435 1.00 64.31 204 ASP A O 1
ATOM 1477 N N . TRP A 1 205 ? 22.512 -15.843 -14.734 1.00 64.75 205 TRP A N 1
ATOM 1478 C CA . TRP A 1 205 ? 22.331 -14.746 -13.765 1.00 64.75 205 TRP A CA 1
ATOM 1479 C C . TRP A 1 205 ? 23.634 -14.044 -13.355 1.00 64.75 205 TRP A C 1
ATOM 1481 O O . TRP A 1 205 ? 23.594 -12.976 -12.740 1.00 64.75 205 TRP A O 1
ATOM 1491 N N . ALA A 1 206 ? 24.792 -14.630 -13.674 1.00 68.25 206 ALA A N 1
ATOM 1492 C CA . ALA A 1 206 ? 26.088 -14.006 -13.437 1.00 68.25 206 ALA A CA 1
ATOM 1493 C C . ALA A 1 206 ? 26.417 -12.897 -14.456 1.00 68.25 206 ALA A C 1
ATOM 1495 O O . ALA A 1 206 ? 27.292 -12.077 -14.171 1.00 68.25 206 ALA A O 1
ATOM 1496 N N . ASP A 1 207 ? 25.741 -12.847 -15.615 1.00 81.50 207 ASP A N 1
ATOM 1497 C CA . ASP A 1 207 ? 25.934 -11.785 -16.609 1.00 81.50 207 ASP A CA 1
ATOM 1498 C C . ASP A 1 207 ? 25.285 -10.469 -16.123 1.00 81.50 207 ASP A C 1
ATOM 1500 O O . ASP A 1 207 ? 24.059 -10.400 -15.960 1.00 81.50 207 ASP A O 1
ATOM 1504 N N . PRO A 1 208 ? 26.070 -9.390 -15.919 1.00 83.38 208 PRO A N 1
ATOM 1505 C CA . PRO A 1 208 ? 25.543 -8.090 -15.510 1.00 83.38 208 PRO A CA 1
ATOM 1506 C C . PRO A 1 208 ? 24.473 -7.526 -16.452 1.00 83.38 208 PRO A C 1
ATOM 1508 O O . PRO A 1 208 ? 23.585 -6.811 -15.994 1.00 83.38 208 PRO A O 1
ATOM 1511 N N . THR A 1 209 ? 24.541 -7.843 -17.745 1.00 83.44 209 THR A N 1
ATOM 1512 C CA . THR A 1 209 ? 23.610 -7.360 -18.774 1.00 83.44 209 THR A CA 1
ATOM 1513 C C . THR A 1 209 ? 22.248 -8.035 -18.653 1.00 83.44 209 THR A C 1
ATOM 1515 O O . THR A 1 209 ? 21.212 -7.369 -18.721 1.00 83.44 209 THR A O 1
ATOM 1518 N N . VAL A 1 210 ? 22.244 -9.355 -18.431 1.00 81.25 210 VAL A N 1
ATOM 1519 C CA . VAL A 1 210 ? 21.022 -10.141 -18.197 1.00 81.25 210 VAL A CA 1
ATOM 1520 C C . VAL A 1 210 ? 20.341 -9.665 -16.918 1.00 81.25 210 VAL A C 1
ATOM 1522 O O . VAL A 1 210 ? 19.148 -9.366 -16.935 1.00 81.25 210 VAL A O 1
ATOM 1525 N N . ARG A 1 211 ? 21.112 -9.484 -15.838 1.00 80.75 211 ARG A N 1
ATOM 1526 C CA . ARG A 1 211 ? 20.595 -8.957 -14.571 1.00 80.75 211 ARG A CA 1
ATOM 1527 C C . ARG A 1 211 ? 20.014 -7.549 -14.722 1.00 80.75 211 ARG A C 1
ATOM 1529 O O . ARG A 1 211 ? 18.897 -7.324 -14.276 1.00 80.75 211 ARG A O 1
ATOM 1536 N N . ALA A 1 212 ? 20.714 -6.633 -15.392 1.00 82.19 212 ALA A N 1
ATOM 1537 C CA . ALA A 1 212 ? 20.221 -5.269 -15.599 1.00 82.19 212 ALA A CA 1
ATOM 1538 C C . ALA A 1 212 ? 18.935 -5.232 -16.447 1.00 82.19 212 ALA A C 1
ATOM 1540 O O . ALA A 1 212 ? 18.031 -4.446 -16.177 1.00 82.19 212 ALA A O 1
ATOM 1541 N N . THR A 1 213 ? 18.824 -6.100 -17.457 1.00 82.69 213 THR A N 1
ATOM 1542 C CA . THR A 1 213 ? 17.616 -6.211 -18.295 1.00 82.69 213 THR A CA 1
ATOM 1543 C C . THR A 1 213 ? 16.430 -6.726 -17.482 1.00 82.69 213 THR A C 1
ATOM 1545 O O . THR A 1 213 ? 15.340 -6.160 -17.550 1.00 82.69 213 THR A O 1
ATOM 1548 N N . TRP A 1 214 ? 16.657 -7.755 -16.666 1.00 82.69 214 TRP A N 1
ATOM 1549 C CA . TRP A 1 214 ? 15.639 -8.292 -15.769 1.00 82.69 214 TRP A CA 1
ATOM 1550 C C . TRP A 1 214 ? 15.223 -7.280 -14.689 1.00 82.69 214 TRP A C 1
ATOM 1552 O O . TRP A 1 214 ? 14.033 -7.097 -14.458 1.00 82.69 214 TRP A O 1
ATOM 1562 N N . GLU A 1 215 ? 16.169 -6.553 -14.083 1.00 84.00 215 GLU A N 1
ATOM 1563 C CA . GLU A 1 215 ? 15.877 -5.501 -13.096 1.00 84.00 215 GLU A CA 1
ATOM 1564 C C . GLU A 1 215 ? 15.017 -4.376 -13.691 1.00 84.00 215 GLU A C 1
ATOM 1566 O O . GLU A 1 215 ? 14.114 -3.868 -13.017 1.00 84.00 215 GLU A O 1
ATOM 1571 N N . ARG A 1 216 ? 15.257 -4.005 -14.957 1.00 87.00 216 ARG A N 1
ATOM 1572 C CA . ARG A 1 216 ? 14.444 -3.013 -15.678 1.00 87.00 216 ARG A CA 1
ATOM 1573 C C . ARG A 1 216 ? 13.029 -3.507 -15.942 1.00 87.00 216 ARG A C 1
ATOM 1575 O O . ARG A 1 216 ? 12.094 -2.783 -15.617 1.00 87.00 216 ARG A O 1
ATOM 1582 N N . ALA A 1 217 ? 12.881 -4.713 -16.493 1.00 85.06 217 ALA A N 1
ATOM 1583 C CA . ALA A 1 217 ? 11.570 -5.312 -16.750 1.00 85.06 217 ALA A CA 1
ATOM 1584 C C . ALA A 1 217 ? 10.761 -5.417 -15.451 1.00 85.06 217 ALA A C 1
ATOM 1586 O O . ALA A 1 217 ? 9.658 -4.887 -15.365 1.00 85.06 217 ALA A O 1
ATOM 1587 N N . ARG A 1 218 ? 11.391 -5.940 -14.390 1.00 86.19 218 ARG A N 1
ATOM 1588 C CA . ARG A 1 218 ? 10.808 -5.990 -13.048 1.00 86.19 218 ARG A CA 1
ATOM 1589 C C . ARG A 1 218 ? 10.324 -4.612 -12.618 1.00 86.19 218 ARG A C 1
ATOM 1591 O O . ARG A 1 218 ? 9.167 -4.472 -12.265 1.00 86.19 218 ARG A O 1
ATOM 1598 N N . THR A 1 219 ? 11.173 -3.584 -12.694 1.00 89.62 219 THR A N 1
ATOM 1599 C CA . THR A 1 219 ? 10.797 -2.216 -12.295 1.00 89.62 219 THR A CA 1
ATOM 1600 C C . THR A 1 219 ? 9.575 -1.704 -13.066 1.00 89.62 219 THR A C 1
ATOM 1602 O O . THR A 1 219 ? 8.708 -1.083 -12.459 1.00 89.62 219 THR A O 1
ATOM 1605 N N . ILE A 1 220 ? 9.467 -1.977 -14.370 1.00 91.06 220 ILE A N 1
ATOM 1606 C CA . ILE A 1 220 ? 8.297 -1.602 -15.183 1.00 91.06 220 ILE A CA 1
ATOM 1607 C C . ILE A 1 220 ? 7.028 -2.298 -14.663 1.00 91.06 220 ILE A C 1
ATOM 1609 O O . ILE A 1 220 ? 6.016 -1.622 -14.459 1.00 91.06 220 ILE A O 1
ATOM 1613 N N . ASP A 1 221 ? 7.093 -3.596 -14.365 1.00 88.56 221 ASP A N 1
ATOM 1614 C CA . ASP A 1 221 ? 5.969 -4.348 -13.791 1.00 88.56 221 ASP A CA 1
ATOM 1615 C C . ASP A 1 221 ? 5.550 -3.796 -12.418 1.00 88.56 221 ASP A C 1
ATOM 1617 O O . ASP A 1 221 ? 4.358 -3.610 -12.147 1.00 88.56 221 ASP A O 1
ATOM 1621 N N . GLU A 1 222 ? 6.521 -3.461 -11.556 1.00 90.12 222 GLU A N 1
ATOM 1622 C CA . GLU A 1 222 ? 6.245 -2.861 -10.244 1.00 90.12 222 GLU A CA 1
ATOM 1623 C C . GLU A 1 222 ? 5.522 -1.516 -10.386 1.00 90.12 222 GLU A C 1
ATOM 1625 O O . GLU A 1 222 ? 4.575 -1.234 -9.647 1.00 90.12 222 GLU A O 1
ATOM 1630 N N . LEU A 1 223 ? 5.944 -0.681 -11.342 1.00 93.31 223 LEU A N 1
ATOM 1631 C CA . LEU A 1 223 ? 5.301 0.601 -11.624 1.00 93.31 223 LEU A CA 1
ATOM 1632 C C . LEU A 1 223 ? 3.863 0.407 -12.118 1.00 93.31 223 LEU A C 1
ATOM 1634 O O . LEU A 1 223 ? 2.969 1.131 -11.677 1.00 93.31 223 LEU A O 1
ATOM 1638 N N . GLN A 1 224 ? 3.617 -0.581 -12.984 1.00 93.19 224 GLN A N 1
ATOM 1639 C CA . GLN A 1 224 ? 2.275 -0.878 -13.486 1.00 93.19 224 GLN A CA 1
ATOM 1640 C C . GLN A 1 224 ? 1.341 -1.355 -12.367 1.00 93.19 224 GLN A C 1
ATOM 1642 O O . GLN A 1 224 ? 0.190 -0.921 -12.292 1.00 93.19 224 GLN A O 1
ATOM 1647 N N . LEU A 1 225 ? 1.818 -2.227 -11.477 1.00 92.44 225 LEU A N 1
ATOM 1648 C CA . LEU A 1 225 ? 1.054 -2.682 -10.311 1.00 92.44 225 LEU A CA 1
ATOM 1649 C C . LEU A 1 225 ? 0.762 -1.538 -9.337 1.00 92.44 225 LEU A C 1
ATOM 1651 O O . LEU A 1 225 ? -0.377 -1.383 -8.898 1.00 92.44 225 LEU A O 1
ATOM 1655 N N . THR A 1 226 ? 1.761 -0.703 -9.052 1.00 94.00 226 THR A N 1
ATOM 1656 C CA . THR A 1 226 ? 1.609 0.454 -8.158 1.00 94.00 226 THR A CA 1
ATOM 1657 C C . THR A 1 226 ? 0.587 1.450 -8.713 1.00 94.00 226 THR A C 1
ATOM 1659 O O . THR A 1 226 ? -0.273 1.931 -7.975 1.00 94.00 226 THR A O 1
ATOM 1662 N N . LEU A 1 227 ? 0.623 1.722 -10.023 1.00 95.56 227 LEU A N 1
ATOM 1663 C CA . LEU A 1 227 ? -0.350 2.597 -10.675 1.00 95.56 227 LEU A CA 1
ATOM 1664 C C . LEU A 1 227 ? -1.767 2.017 -10.622 1.00 95.56 227 LEU A C 1
ATOM 1666 O O . LEU A 1 227 ? -2.697 2.732 -10.254 1.00 95.56 227 LEU A O 1
ATOM 1670 N N . ARG A 1 228 ? -1.931 0.720 -10.920 1.00 95.12 228 ARG A N 1
ATOM 1671 C CA . ARG A 1 228 ? -3.231 0.033 -10.823 1.00 95.12 228 ARG A CA 1
ATOM 1672 C C . ARG A 1 228 ? -3.800 0.070 -9.407 1.00 95.12 228 ARG A C 1
ATOM 1674 O O . ARG A 1 228 ? -5.000 0.281 -9.240 1.00 95.12 228 ARG A O 1
ATOM 1681 N N . TYR A 1 229 ? -2.956 -0.109 -8.394 1.00 95.25 229 TYR A N 1
ATOM 1682 C CA . TYR A 1 229 ? -3.354 0.034 -6.996 1.00 95.25 229 TYR A CA 1
ATOM 1683 C C . TYR A 1 229 ? -3.884 1.435 -6.703 1.00 95.25 229 TYR A C 1
ATOM 1685 O O . TYR A 1 229 ? -4.996 1.574 -6.195 1.00 95.25 229 TYR A O 1
ATOM 1693 N N . ALA A 1 230 ? -3.125 2.470 -7.065 1.00 95.75 230 ALA A N 1
ATOM 1694 C CA . ALA A 1 230 ? -3.500 3.850 -6.784 1.00 95.75 230 ALA A CA 1
ATOM 1695 C C . ALA A 1 230 ? -4.753 4.290 -7.563 1.00 95.75 230 ALA A C 1
ATOM 1697 O O . ALA A 1 230 ? -5.579 5.030 -7.037 1.00 95.75 230 ALA A O 1
ATOM 1698 N N . GLU A 1 231 ? -4.930 3.801 -8.791 1.00 95.38 231 GLU A N 1
ATOM 1699 C CA . GLU A 1 231 ? -6.136 4.037 -9.583 1.00 95.38 231 GLU A CA 1
ATOM 1700 C C . GLU A 1 231 ? -7.372 3.405 -8.927 1.00 95.38 231 GLU A C 1
ATOM 1702 O O . GLU A 1 231 ? -8.396 4.067 -8.752 1.00 95.38 231 GLU A O 1
ATOM 1707 N N . ARG A 1 232 ? -7.283 2.136 -8.515 1.00 95.12 232 ARG A N 1
ATOM 1708 C CA . ARG A 1 232 ? -8.387 1.448 -7.829 1.00 95.12 232 ARG A CA 1
ATOM 1709 C C . ARG A 1 232 ? -8.693 2.066 -6.467 1.00 95.12 232 ARG A C 1
ATOM 1711 O O . ARG A 1 232 ? -9.861 2.136 -6.096 1.00 95.12 232 ARG A O 1
ATOM 1718 N N . LEU A 1 233 ? -7.670 2.532 -5.750 1.00 94.38 233 LEU A N 1
ATOM 1719 C CA . LEU A 1 233 ? -7.819 3.296 -4.513 1.00 94.38 233 LEU A CA 1
ATOM 1720 C C . LEU A 1 233 ? -8.632 4.581 -4.753 1.00 94.38 233 LEU A C 1
ATOM 1722 O O . LEU A 1 233 ? -9.590 4.829 -4.030 1.00 94.38 233 LEU A O 1
ATOM 1726 N N . ASP A 1 234 ? -8.298 5.362 -5.787 1.00 94.94 234 ASP A N 1
ATOM 1727 C CA . ASP A 1 234 ? -9.022 6.591 -6.165 1.00 94.94 234 ASP A CA 1
ATOM 1728 C C . ASP A 1 234 ? -10.482 6.303 -6.556 1.00 94.94 234 ASP A C 1
ATOM 1730 O O . ASP A 1 234 ? -11.407 6.996 -6.129 1.00 94.94 234 ASP A O 1
ATOM 1734 N N . GLN A 1 235 ? -10.710 5.235 -7.324 1.00 93.25 235 GLN A N 1
ATOM 1735 C CA . GLN A 1 235 ? -12.046 4.833 -7.775 1.00 93.25 235 GLN A CA 1
ATOM 1736 C C . GLN A 1 235 ? -12.940 4.321 -6.638 1.00 93.25 235 GLN A C 1
ATOM 1738 O O . GLN A 1 235 ? -14.149 4.563 -6.657 1.00 93.25 235 GLN A O 1
ATOM 1743 N N . ALA A 1 236 ? -12.363 3.607 -5.669 1.00 90.00 236 ALA A N 1
ATOM 1744 C CA . ALA A 1 236 ? -13.089 3.011 -4.550 1.00 90.00 236 ALA A CA 1
ATOM 1745 C C . ALA A 1 236 ? -13.241 3.951 -3.343 1.00 90.00 236 ALA A C 1
ATOM 1747 O O . ALA A 1 236 ? -13.997 3.629 -2.427 1.00 90.00 236 ALA A O 1
ATOM 1748 N N . ALA A 1 237 ? -12.544 5.091 -3.328 1.00 90.44 237 ALA A N 1
ATOM 1749 C CA . ALA A 1 237 ? -12.536 6.001 -2.191 1.00 90.44 237 ALA A CA 1
ATOM 1750 C C . ALA A 1 237 ? -13.928 6.558 -1.866 1.00 90.44 237 ALA A C 1
ATOM 1752 O O . ALA A 1 237 ? -14.660 7.058 -2.736 1.00 90.44 237 ALA A O 1
ATOM 1753 N N . ASP A 1 238 ? -14.250 6.555 -0.571 1.00 88.62 238 ASP A N 1
ATOM 1754 C CA . ASP A 1 238 ? -15.438 7.215 -0.052 1.00 88.62 238 ASP A CA 1
ATOM 1755 C C . ASP A 1 238 ? -15.456 8.702 -0.445 1.00 88.62 238 ASP A C 1
ATOM 1757 O O . ASP A 1 238 ? -14.402 9.341 -0.550 1.00 88.62 238 ASP A O 1
ATOM 1761 N N . PRO A 1 239 ? -16.642 9.319 -0.627 1.00 90.94 239 PRO A N 1
ATOM 1762 C CA . PRO A 1 239 ? -16.738 10.723 -1.025 1.00 90.94 239 PRO A CA 1
ATOM 1763 C C . PRO A 1 239 ? -15.953 11.688 -0.127 1.00 90.94 239 PRO A C 1
ATOM 1765 O O . PRO A 1 239 ? -15.466 12.702 -0.620 1.00 90.94 239 PRO A O 1
ATOM 1768 N N . SER A 1 240 ? -15.820 11.371 1.165 1.00 88.75 240 SER A N 1
ATOM 1769 C CA . SER A 1 240 ? -15.063 12.158 2.144 1.00 88.75 240 SER A CA 1
ATOM 1770 C C . SER A 1 240 ? -13.544 11.995 2.056 1.00 88.75 240 SER A C 1
ATOM 1772 O O . SER A 1 240 ? -12.845 12.806 2.643 1.00 88.75 240 SER A O 1
ATOM 1774 N N . GLN A 1 241 ? -13.043 10.968 1.365 1.00 90.50 241 GLN A N 1
ATOM 1775 C CA . GLN A 1 241 ? -11.614 10.639 1.241 1.00 90.50 241 GLN A CA 1
ATOM 1776 C C . GLN A 1 241 ? -11.086 10.786 -0.199 1.00 90.50 241 GLN A C 1
ATOM 1778 O O . GLN A 1 241 ? -9.927 10.482 -0.490 1.00 90.50 241 GLN A O 1
ATOM 1783 N N . ARG A 1 242 ? -11.937 11.220 -1.138 1.00 91.69 242 ARG A N 1
ATOM 1784 C CA . ARG A 1 242 ? -11.608 11.253 -2.569 1.00 91.69 242 ARG A CA 1
ATOM 1785 C C . ARG A 1 242 ? -10.446 12.190 -2.891 1.00 91.69 242 ARG A C 1
ATOM 1787 O O . ARG A 1 242 ? -9.642 11.872 -3.755 1.00 91.69 242 ARG A O 1
ATOM 1794 N N . SER A 1 243 ? -10.340 13.336 -2.219 1.00 92.62 243 SER A N 1
ATOM 1795 C CA . SER A 1 243 ? -9.211 14.261 -2.407 1.00 92.62 243 SER A CA 1
ATOM 1796 C C . SER A 1 243 ? -7.875 13.619 -2.046 1.00 92.62 243 SER A C 1
ATOM 1798 O O . SER A 1 243 ? -6.884 13.789 -2.752 1.00 92.62 243 SER A O 1
ATOM 1800 N N . GLU A 1 244 ? -7.856 12.865 -0.956 1.00 93.12 244 GLU A N 1
ATOM 1801 C CA . GLU A 1 244 ? -6.685 12.208 -0.408 1.00 93.12 244 GLU A CA 1
ATOM 1802 C C . GLU A 1 244 ? -6.271 11.017 -1.273 1.00 93.12 244 GLU A C 1
ATOM 1804 O O . GLU A 1 244 ? -5.096 10.895 -1.623 1.00 93.12 244 GLU A O 1
ATOM 1809 N N . ALA A 1 245 ? -7.230 10.184 -1.684 1.00 94.62 245 ALA A N 1
ATOM 1810 C CA . ALA A 1 245 ? -6.981 9.089 -2.618 1.00 94.62 245 ALA A CA 1
ATOM 1811 C C . ALA A 1 245 ? -6.487 9.613 -3.974 1.00 94.62 245 ALA A C 1
ATOM 1813 O O . ALA A 1 245 ? -5.501 9.109 -4.519 1.00 94.62 245 ALA A O 1
ATOM 1814 N N . ARG A 1 246 ? -7.078 10.712 -4.462 1.00 94.69 246 ARG A N 1
ATOM 1815 C CA . ARG A 1 246 ? -6.626 11.379 -5.683 1.00 94.69 246 ARG A CA 1
ATOM 1816 C C . ARG A 1 246 ? -5.195 11.892 -5.568 1.00 94.69 246 ARG A C 1
ATOM 1818 O O . ARG A 1 246 ? -4.437 11.788 -6.529 1.00 94.69 246 ARG A O 1
ATOM 1825 N N . ALA A 1 247 ? -4.806 12.424 -4.410 1.00 94.00 247 ALA A N 1
ATOM 1826 C CA . ALA A 1 247 ? -3.434 12.862 -4.169 1.00 94.00 247 ALA A CA 1
ATOM 1827 C C . ALA A 1 247 ? -2.439 11.688 -4.218 1.00 94.00 247 ALA A C 1
ATOM 1829 O O . ALA A 1 247 ? -1.363 11.833 -4.796 1.00 94.00 247 ALA A O 1
ATOM 1830 N N . VAL A 1 248 ? -2.804 10.516 -3.681 1.00 94.88 248 VAL A N 1
ATOM 1831 C CA . VAL A 1 248 ? -1.994 9.287 -3.807 1.00 94.88 248 VAL A CA 1
ATOM 1832 C C . VAL A 1 248 ? -1.863 8.866 -5.274 1.00 94.88 248 VAL A C 1
ATOM 1834 O O . VAL A 1 248 ? -0.759 8.552 -5.720 1.00 94.88 248 VAL A O 1
ATOM 1837 N N . TYR A 1 249 ? -2.950 8.916 -6.049 1.00 95.69 249 TYR A N 1
ATOM 1838 C CA . TYR A 1 249 ? -2.922 8.617 -7.484 1.00 95.69 249 TYR A CA 1
ATOM 1839 C C . TYR A 1 249 ? -2.006 9.566 -8.269 1.00 95.69 249 TYR A C 1
ATOM 1841 O O . TYR A 1 249 ? -1.167 9.108 -9.044 1.00 95.69 249 TYR A O 1
ATOM 1849 N N . VAL A 1 250 ? -2.094 10.876 -8.024 1.00 95.25 250 VAL A N 1
ATOM 1850 C CA . VAL A 1 250 ? -1.228 11.868 -8.686 1.00 95.25 250 VAL A CA 1
ATOM 1851 C C . VAL A 1 250 ? 0.243 11.670 -8.310 1.00 95.25 250 VAL A C 1
ATOM 1853 O O . VAL A 1 250 ? 1.080 11.594 -9.204 1.00 95.25 250 VAL A O 1
ATOM 1856 N N . ARG A 1 251 ? 0.571 11.475 -7.025 1.00 94.94 251 ARG A N 1
ATOM 1857 C CA . ARG A 1 251 ? 1.953 11.165 -6.605 1.00 94.94 251 ARG A CA 1
ATOM 1858 C C . ARG A 1 251 ? 2.476 9.873 -7.230 1.00 94.94 251 ARG A C 1
ATOM 1860 O O . ARG A 1 251 ? 3.650 9.782 -7.578 1.00 94.94 251 ARG A O 1
ATOM 1867 N N . THR A 1 252 ? 1.608 8.878 -7.404 1.00 95.62 252 THR A N 1
ATOM 1868 C CA . THR A 1 252 ? 1.963 7.633 -8.096 1.00 95.62 252 THR A CA 1
ATOM 1869 C C . THR A 1 252 ? 2.284 7.898 -9.565 1.00 95.62 252 THR A C 1
ATOM 1871 O O . THR A 1 252 ? 3.301 7.423 -10.057 1.00 95.62 252 THR A O 1
ATOM 1874 N N . LEU A 1 253 ? 1.474 8.699 -10.261 1.00 96.75 253 LEU A N 1
ATOM 1875 C CA . LEU A 1 253 ? 1.746 9.110 -11.640 1.00 96.75 253 LEU A CA 1
ATOM 1876 C C . LEU A 1 253 ? 3.075 9.872 -11.770 1.00 96.75 253 LEU A C 1
ATOM 1878 O O . LEU A 1 253 ? 3.846 9.590 -12.686 1.00 96.75 253 LEU A O 1
ATOM 1882 N N . GLU A 1 254 ? 3.370 10.791 -10.848 1.00 95.25 254 GLU A N 1
ATOM 1883 C CA . GLU A 1 254 ? 4.642 11.526 -10.802 1.00 95.25 254 GLU A CA 1
ATOM 1884 C C . GLU A 1 254 ? 5.835 10.585 -10.589 1.00 95.25 254 GLU A C 1
ATOM 1886 O O . GLU A 1 254 ? 6.840 10.681 -11.300 1.00 95.25 254 GLU A O 1
ATOM 1891 N N . LEU A 1 255 ? 5.716 9.639 -9.651 1.00 94.31 255 LEU A N 1
ATOM 1892 C CA . LEU A 1 255 ? 6.727 8.615 -9.389 1.00 94.31 255 LEU A CA 1
ATOM 1893 C C . LEU A 1 255 ? 6.977 7.754 -10.632 1.00 94.31 255 LEU A C 1
ATOM 1895 O O . LEU A 1 255 ? 8.131 7.531 -11.004 1.00 94.31 255 LEU A O 1
ATOM 1899 N N . VAL A 1 256 ? 5.910 7.284 -11.281 1.00 95.50 256 VAL A N 1
ATOM 1900 C CA . VAL A 1 256 ? 5.985 6.460 -12.493 1.00 95.50 256 VAL A CA 1
ATOM 1901 C C . VAL A 1 256 ? 6.644 7.244 -13.626 1.00 95.50 256 VAL A C 1
ATOM 1903 O O . VAL A 1 256 ? 7.579 6.733 -14.241 1.00 95.50 256 VAL A O 1
ATOM 1906 N N . ALA A 1 257 ? 6.221 8.487 -13.875 1.00 95.50 257 ALA A N 1
ATOM 1907 C CA . ALA A 1 257 ? 6.810 9.337 -14.907 1.00 95.50 257 ALA A CA 1
ATOM 1908 C C . ALA A 1 257 ? 8.308 9.567 -14.660 1.00 95.50 257 ALA A C 1
ATOM 1910 O O . ALA A 1 257 ? 9.123 9.288 -15.536 1.00 95.50 257 ALA A O 1
ATOM 1911 N N . THR A 1 258 ? 8.673 9.968 -13.440 1.00 94.94 258 THR A N 1
ATOM 1912 C CA . THR A 1 258 ? 10.069 10.225 -13.051 1.00 94.94 258 THR A CA 1
ATOM 1913 C C . THR A 1 258 ? 10.933 8.971 -13.188 1.00 94.94 258 THR A C 1
ATOM 1915 O O . THR A 1 258 ? 12.048 9.024 -13.707 1.00 94.94 258 THR A O 1
ATOM 1918 N N . THR A 1 259 ? 10.419 7.819 -12.753 1.00 93.62 259 THR A N 1
ATOM 1919 C CA . THR A 1 259 ? 11.161 6.554 -12.809 1.00 93.62 259 THR A CA 1
ATOM 1920 C C . THR A 1 259 ? 11.337 6.081 -14.250 1.00 93.62 259 THR A C 1
ATOM 1922 O O . THR A 1 259 ? 12.432 5.671 -14.624 1.00 93.62 259 THR A O 1
ATOM 1925 N N . LEU A 1 260 ? 10.303 6.175 -15.093 1.00 92.69 260 LEU A N 1
ATOM 1926 C CA . LEU A 1 260 ? 10.412 5.815 -16.510 1.00 92.69 260 LEU A CA 1
ATOM 1927 C C . LEU A 1 260 ? 11.358 6.741 -17.281 1.00 92.69 260 LEU A C 1
ATOM 1929 O O . LEU A 1 260 ? 12.092 6.264 -18.146 1.00 92.69 260 LEU A O 1
ATOM 1933 N N . GLU A 1 261 ? 11.372 8.037 -16.967 1.00 92.12 261 GLU A N 1
ATOM 1934 C CA . GLU A 1 261 ? 12.323 8.992 -17.545 1.00 92.12 261 GLU A CA 1
ATOM 1935 C C . GLU A 1 261 ? 13.768 8.645 -17.164 1.00 92.12 261 GLU A C 1
ATOM 1937 O O . GLU A 1 261 ? 14.638 8.617 -18.038 1.00 92.12 261 GLU A O 1
ATOM 1942 N N . ALA A 1 262 ? 14.018 8.289 -15.899 1.00 91.62 262 ALA A N 1
ATOM 1943 C CA . ALA A 1 262 ? 15.328 7.819 -15.450 1.00 91.62 262 ALA A CA 1
ATOM 1944 C C . ALA A 1 262 ? 15.746 6.516 -16.157 1.00 91.62 262 ALA A C 1
ATOM 1946 O O . ALA A 1 262 ? 16.846 6.428 -16.700 1.00 91.62 262 ALA A O 1
ATOM 1947 N N . LEU A 1 263 ? 14.846 5.531 -16.243 1.00 90.00 263 LEU A N 1
ATOM 1948 C CA . LEU A 1 263 ? 15.126 4.262 -16.920 1.00 90.00 263 LEU A CA 1
ATOM 1949 C C . LEU A 1 263 ? 15.432 4.453 -18.414 1.00 90.00 263 LEU A C 1
ATOM 1951 O O . LEU A 1 263 ? 16.316 3.782 -18.946 1.00 90.00 263 LEU A O 1
ATOM 1955 N N . ALA A 1 264 ? 14.729 5.368 -19.088 1.00 87.88 264 ALA A N 1
ATOM 1956 C CA .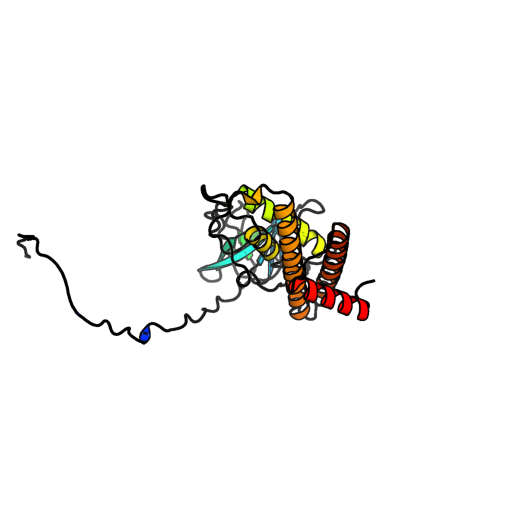 ALA A 1 264 ? 14.972 5.698 -20.492 1.00 87.88 264 ALA A CA 1
ATOM 1957 C C . ALA A 1 264 ? 16.298 6.449 -20.709 1.00 87.88 264 ALA A C 1
ATOM 1959 O O . ALA A 1 264 ? 16.898 6.340 -21.781 1.00 87.88 264 ALA A O 1
ATOM 1960 N N . HIS A 1 265 ? 16.767 7.201 -19.708 1.00 88.31 265 HIS A N 1
ATOM 1961 C CA . HIS A 1 265 ? 18.083 7.840 -19.738 1.00 88.31 265 HIS A CA 1
ATOM 1962 C C . HIS A 1 265 ? 19.221 6.811 -19.671 1.00 88.31 265 HIS A C 1
ATOM 1964 O O . HIS A 1 265 ? 20.228 6.955 -20.364 1.00 88.31 265 HIS A O 1
ATOM 1970 N N . ASP A 1 266 ? 19.029 5.737 -18.902 1.00 81.38 266 ASP A N 1
ATOM 1971 C CA . ASP A 1 266 ? 20.019 4.670 -18.718 1.00 81.38 266 ASP A CA 1
ATOM 1972 C C . ASP A 1 266 ? 20.091 3.683 -19.902 1.00 81.38 266 ASP A C 1
ATOM 1974 O O . ASP A 1 266 ? 20.965 2.807 -19.953 1.00 81.38 266 ASP A O 1
ATOM 1978 N N . GLY A 1 267 ? 19.174 3.781 -20.865 1.00 79.56 267 GLY A N 1
ATOM 1979 C CA . GLY A 1 267 ? 19.196 3.004 -22.100 1.00 79.56 267 GLY A CA 1
ATOM 1980 C C . GLY A 1 267 ? 17.815 2.815 -22.731 1.00 79.56 267 GLY A C 1
ATOM 1981 O O . GLY A 1 267 ? 16.798 3.192 -22.153 1.00 79.56 267 GLY A O 1
ATOM 1982 N N . PRO A 1 268 ? 17.752 2.211 -23.930 1.00 77.19 268 PRO A N 1
ATOM 1983 C CA . PRO A 1 268 ? 16.479 1.923 -24.571 1.00 77.19 268 PRO A CA 1
ATOM 1984 C C . PRO A 1 268 ? 15.665 0.943 -23.720 1.00 77.19 268 PRO A C 1
ATOM 1986 O O . PRO A 1 268 ? 16.176 -0.085 -23.270 1.00 77.19 268 PRO A O 1
ATOM 1989 N N . LEU A 1 269 ? 14.389 1.268 -23.528 1.00 77.81 269 LEU A N 1
ATOM 1990 C CA . LEU A 1 269 ? 13.416 0.358 -22.938 1.00 77.81 269 LEU A CA 1
ATOM 1991 C C . LEU A 1 269 ? 12.903 -0.573 -24.035 1.00 77.81 269 LEU A C 1
ATOM 1993 O O . LEU A 1 269 ? 12.544 -0.106 -25.117 1.00 77.81 269 LEU A O 1
ATOM 1997 N N . THR A 1 270 ? 12.905 -1.875 -23.767 1.00 73.94 270 THR A N 1
ATOM 1998 C CA . THR A 1 270 ? 12.322 -2.883 -24.655 1.00 73.94 270 THR A CA 1
ATOM 1999 C C . THR A 1 270 ? 10.822 -2.662 -24.815 1.00 73.94 270 THR A C 1
ATOM 2001 O O . THR A 1 270 ? 10.170 -2.136 -23.913 1.00 73.94 270 THR A O 1
ATOM 2004 N N . ASP A 1 271 ? 10.280 -3.069 -25.964 1.00 72.69 271 ASP A N 1
ATOM 2005 C CA . ASP A 1 271 ? 8.840 -3.034 -26.200 1.00 72.69 271 ASP A CA 1
ATOM 2006 C C . ASP A 1 271 ? 8.148 -4.016 -25.249 1.00 72.69 271 ASP A C 1
ATOM 2008 O O . ASP A 1 271 ? 8.212 -5.233 -25.420 1.00 72.69 271 ASP A O 1
ATOM 2012 N N . ASP A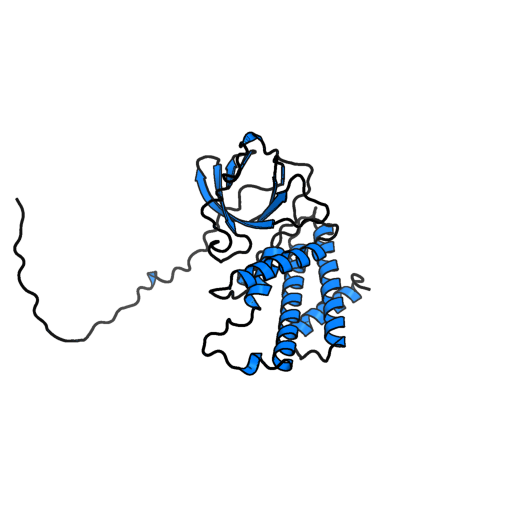 1 272 ? 7.518 -3.450 -24.226 1.00 77.50 272 ASP A N 1
ATOM 2013 C CA . ASP A 1 272 ? 6.778 -4.145 -23.184 1.00 77.50 272 ASP A CA 1
ATOM 2014 C C . ASP A 1 272 ? 5.326 -3.619 -23.190 1.00 77.50 272 ASP A C 1
ATOM 2016 O O . ASP A 1 272 ? 5.115 -2.395 -23.208 1.00 77.50 272 ASP A O 1
ATOM 2020 N N . PRO A 1 273 ? 4.300 -4.490 -23.215 1.00 81.50 273 PRO A N 1
ATOM 2021 C CA . PRO A 1 273 ? 2.908 -4.069 -23.076 1.00 81.50 273 PRO A CA 1
ATOM 2022 C C . PRO A 1 273 ? 2.664 -3.191 -21.839 1.00 81.50 273 PRO A C 1
ATOM 2024 O O . PRO A 1 273 ? 2.003 -2.159 -21.955 1.00 81.50 273 PRO A O 1
ATOM 2027 N N . ALA A 1 274 ? 3.271 -3.520 -20.694 1.00 86.56 274 ALA A N 1
ATOM 2028 C CA . ALA A 1 274 ? 3.152 -2.735 -19.469 1.00 86.56 274 ALA A CA 1
ATOM 2029 C C . ALA A 1 274 ? 3.721 -1.322 -19.651 1.00 86.56 274 ALA A C 1
ATOM 2031 O O . ALA A 1 274 ? 3.120 -0.336 -19.224 1.00 86.56 274 ALA A O 1
ATOM 2032 N N . LEU A 1 275 ? 4.839 -1.193 -20.370 1.00 89.75 275 LEU A N 1
ATOM 2033 C CA . LEU A 1 275 ? 5.426 0.105 -20.695 1.00 89.75 275 LEU A CA 1
ATOM 2034 C C . LEU A 1 275 ? 4.510 0.952 -21.591 1.00 89.75 275 LEU A C 1
ATOM 2036 O O . LEU A 1 275 ? 4.467 2.177 -21.447 1.00 89.75 275 LEU A O 1
ATOM 2040 N N . THR A 1 276 ? 3.785 0.320 -22.514 1.00 90.06 276 THR A N 1
ATOM 2041 C CA . THR A 1 276 ? 2.822 1.012 -23.385 1.00 90.06 276 THR A CA 1
ATOM 2042 C C . THR A 1 276 ? 1.671 1.590 -22.566 1.00 90.06 276 THR A C 1
ATOM 2044 O O . THR A 1 276 ? 1.361 2.776 -22.708 1.00 90.06 276 THR A O 1
ATOM 2047 N N . ASP A 1 277 ? 1.105 0.794 -21.659 1.00 92.00 277 ASP A N 1
ATOM 2048 C CA . ASP A 1 277 ? 0.014 1.220 -20.778 1.00 92.00 277 ASP A CA 1
ATOM 2049 C C . ASP A 1 277 ? 0.449 2.356 -19.845 1.00 92.00 277 ASP A C 1
ATOM 2051 O O . ASP A 1 277 ? -0.242 3.370 -19.724 1.00 92.00 277 ASP A O 1
ATOM 2055 N N . LEU A 1 278 ? 1.637 2.242 -19.242 1.00 95.06 278 LEU A N 1
ATOM 2056 C CA . LEU A 1 278 ? 2.190 3.285 -18.376 1.00 95.06 278 LEU A CA 1
ATOM 2057 C C . LEU A 1 278 ? 2.380 4.610 -19.127 1.00 95.06 278 LEU A C 1
ATOM 2059 O O . LEU A 1 278 ? 2.009 5.673 -18.625 1.00 95.06 278 LEU A O 1
ATOM 2063 N N . ARG A 1 279 ? 2.923 4.566 -20.351 1.00 94.19 279 ARG A N 1
ATOM 2064 C CA . ARG A 1 279 ? 3.095 5.762 -21.192 1.00 94.19 279 ARG A CA 1
ATOM 2065 C C . ARG A 1 279 ? 1.754 6.399 -21.551 1.00 94.19 279 ARG A C 1
ATOM 2067 O O . ARG A 1 279 ? 1.640 7.624 -21.507 1.00 94.19 279 ARG A O 1
ATOM 2074 N N . ALA A 1 280 ? 0.746 5.592 -21.877 1.00 94.31 280 ALA A N 1
ATOM 2075 C CA . ALA A 1 280 ? -0.597 6.081 -22.176 1.00 94.31 280 ALA A CA 1
ATOM 2076 C C . ALA A 1 280 ? -1.248 6.751 -20.954 1.00 94.31 280 ALA A C 1
ATOM 2078 O O . ALA A 1 280 ? -1.842 7.825 -21.085 1.00 94.31 280 ALA A O 1
ATOM 2079 N N . ALA A 1 281 ? -1.087 6.169 -19.762 1.00 95.06 281 ALA A N 1
ATOM 2080 C CA . ALA A 1 281 ? -1.591 6.741 -18.517 1.00 95.06 281 ALA A CA 1
ATOM 2081 C C . ALA A 1 281 ? -0.925 8.087 -18.188 1.00 95.06 281 ALA A C 1
ATOM 2083 O O . ALA A 1 281 ? -1.619 9.058 -17.885 1.00 95.06 281 ALA A O 1
ATOM 2084 N N . ILE A 1 282 ? 0.403 8.184 -18.329 1.00 96.25 282 ILE A N 1
ATOM 2085 C CA . ILE A 1 282 ? 1.143 9.444 -18.141 1.00 96.25 282 ILE A CA 1
ATOM 2086 C C . ILE A 1 282 ? 0.674 10.507 -19.136 1.00 96.25 282 ILE A C 1
ATOM 2088 O O . ILE A 1 282 ? 0.430 11.646 -18.741 1.00 96.25 282 ILE A O 1
ATOM 2092 N N . GLN A 1 283 ? 0.530 10.155 -20.418 1.00 95.94 283 GLN A N 1
ATOM 2093 C CA . GLN A 1 283 ? 0.073 11.113 -21.425 1.00 95.94 283 GLN A CA 1
ATOM 2094 C C . GLN A 1 283 ? -1.339 11.614 -21.114 1.00 95.94 283 GLN A C 1
ATOM 2096 O O . GLN A 1 283 ? -1.576 12.817 -21.118 1.00 95.94 283 GLN A O 1
ATOM 2101 N N . THR A 1 284 ? -2.246 10.707 -20.752 1.00 96.25 284 THR A N 1
ATOM 2102 C CA . THR A 1 284 ? -3.611 11.060 -20.339 1.00 96.25 284 THR A CA 1
ATOM 2103 C C . THR A 1 284 ? -3.601 12.001 -19.132 1.00 96.25 284 THR A C 1
ATOM 2105 O O . THR A 1 284 ? -4.374 12.957 -19.077 1.00 96.25 284 THR A O 1
ATOM 2108 N N . ALA A 1 285 ? -2.708 11.771 -18.167 1.00 95.25 285 ALA A N 1
ATOM 2109 C CA . ALA A 1 285 ? -2.571 12.626 -16.994 1.00 95.25 285 ALA A CA 1
ATOM 2110 C C . ALA A 1 285 ? -2.021 14.024 -17.331 1.00 95.25 285 ALA A C 1
ATOM 2112 O O . ALA A 1 285 ? -2.516 15.012 -16.786 1.00 95.25 285 ALA A O 1
ATOM 2113 N N . ARG A 1 286 ? -1.057 14.125 -18.256 1.00 95.31 286 ARG A N 1
ATOM 2114 C CA . ARG A 1 286 ? -0.553 15.406 -18.786 1.00 95.31 286 ARG A CA 1
ATOM 2115 C C . ARG A 1 286 ? -1.644 16.177 -19.524 1.00 95.31 286 ARG A C 1
ATOM 2117 O O . ARG A 1 286 ? -1.860 17.352 -19.241 1.00 95.31 286 ARG A O 1
ATOM 2124 N N . ASP A 1 287 ? -2.392 15.505 -20.396 1.00 96.00 287 ASP A N 1
ATOM 2125 C CA . ASP A 1 287 ? -3.498 16.113 -21.148 1.00 96.00 287 ASP A CA 1
ATOM 2126 C C . ASP A 1 287 ? -4.609 16.631 -20.216 1.00 96.00 287 ASP A C 1
ATOM 2128 O O . ASP A 1 287 ? -5.252 17.643 -20.498 1.00 96.00 287 ASP A O 1
ATOM 2132 N N . ALA A 1 288 ? -4.806 15.967 -19.072 1.00 93.81 288 ALA A N 1
ATOM 2133 C CA . ALA A 1 288 ? -5.734 16.377 -18.022 1.00 93.81 288 ALA A CA 1
ATOM 2134 C C . ALA A 1 288 ? -5.176 17.456 -17.066 1.00 93.81 288 ALA A C 1
ATOM 2136 O O . ALA A 1 288 ? -5.893 17.883 -16.159 1.00 93.81 288 ALA A O 1
ATOM 2137 N N . GLY A 1 289 ? -3.920 17.887 -17.231 1.00 93.75 289 GLY A N 1
ATOM 2138 C CA . GLY A 1 289 ? -3.263 18.872 -16.364 1.00 93.75 289 GLY A CA 1
ATOM 2139 C C . GLY A 1 289 ? -2.950 18.367 -14.951 1.00 93.75 289 GLY A C 1
ATOM 2140 O O . GLY A 1 289 ? -2.828 19.171 -14.030 1.00 93.75 289 GLY A O 1
ATOM 2141 N N . LEU A 1 290 ? -2.868 17.047 -14.762 1.00 91.19 290 LEU A N 1
ATOM 2142 C CA . LEU A 1 290 ? -2.515 16.415 -13.482 1.00 91.19 290 LEU A CA 1
ATOM 2143 C C . LEU A 1 290 ? -1.005 16.291 -13.288 1.00 91.19 290 LEU A C 1
ATOM 2145 O O . LEU A 1 290 ? -0.548 16.190 -12.156 1.00 91.19 290 LEU A O 1
ATOM 2149 N N . LEU A 1 291 ? -0.259 16.265 -14.390 1.00 92.94 291 LEU A N 1
ATOM 2150 C CA . LEU A 1 291 ? 1.197 16.254 -14.420 1.00 92.94 291 LEU A CA 1
ATOM 2151 C C . LEU A 1 291 ? 1.697 17.483 -15.193 1.00 92.94 291 LEU A C 1
ATOM 2153 O O . LEU A 1 291 ? 0.991 17.931 -16.104 1.00 92.94 291 LEU A O 1
ATOM 2157 N N . PRO A 1 292 ? 2.883 18.015 -14.844 1.00 78.62 292 PRO A N 1
ATOM 2158 C CA . PRO A 1 292 ? 3.538 19.068 -15.614 1.00 78.62 292 PRO A CA 1
ATOM 2159 C C . PRO A 1 292 ? 3.999 18.604 -17.007 1.00 78.62 292 PRO A C 1
ATOM 2161 O O . PRO A 1 292 ? 4.178 17.379 -17.235 1.00 78.62 292 PRO A O 1
#